Protein AF-A0A2V1HUH9-F1 (afdb_monomer)

Foldseek 3Di:
DDDDDDPDDPPPPPPPDPDDDPDDDDPPPPPPPPCPDDDPPPPDDDDDDDDDDDDDDDDDDDDDDDDDDDDDDDDDDDDDDDDDDDDPDPPDDDDDDDDDDDDDDDDDDDDDDDDDDDPPPPPPDPPFAWKWKQKPVRDIDIDGFKEWEWQADDDDPPDDGPDYHHDPDPVCQTDNTQWMWGDDPNWIKIAGQPTPNFKWKADPVDHIDTHDHPDIDTHDAQIWMDRGPMIIGMD

Radius of gyration: 40.45 Å; Cα contacts (8 Å, |Δi|>4): 277; chains: 1; bounding box: 128×87×71 Å

Solvent-accessible surface area (backbone atoms only — not comparable to full-atom values): 16264 Å² total; per-residue (Å²): 141,85,78,93,87,64,99,68,85,81,73,82,76,74,81,76,71,82,81,76,76,82,81,73,82,77,75,79,81,77,77,78,77,76,81,73,86,73,76,82,81,79,81,73,81,81,83,76,84,87,81,88,83,83,87,82,86,90,85,80,90,82,83,87,87,89,85,80,90,77,90,84,86,88,86,84,81,86,83,90,75,90,87,85,80,90,80,91,76,85,79,78,89,74,83,84,86,76,88,76,89,78,90,77,85,92,78,92,77,80,87,87,78,95,79,88,84,82,77,74,73,72,76,72,71,75,77,80,60,71,36,37,40,40,36,74,86,70,54,70,48,80,49,58,61,32,27,32,35,15,51,53,44,68,76,58,94,93,59,84,64,76,39,71,43,70,45,91,54,92,85,61,44,46,30,46,46,23,28,38,38,33,59,57,98,79,40,41,31,36,24,27,56,67,33,90,63,45,38,36,41,36,40,90,90,47,76,74,39,76,48,54,62,77,38,82,39,80,50,59,74,69,18,37,40,35,41,45,86,46,39,34,36,32,74

Sequence (235 aa):
MFCGECGSAVTTRAAVRPSMPPIAPVPPARHSFASTGVQPVVVTPSTVEEEPSPDPEPAGNGVVPEAGVDETGEDGDQRSTRVVDLLENDEQWQPESLAGAHSFPPAAAAQPDIDEATRMPERARPPAARFGLHFSTGESVTVEGTGLIGRRPMAQPGEYFDHYVTIDDPGRSVSKTHLEFGQEGGAFWISDRYSANGTVVREPDRPPRMCPAGMRSRVTRGARVEIGEQFFLVS

InterPro domains:
  IPR000253 Forkhead-associated (FHA) domain [PF00498] (149-203)
  IPR000253 Forkhead-associated (FHA) domain [PS50006] (147-201)
  IPR008984 SMAD/FHA domain superfamily [SSF49879] (131-233)

Structure (mmCIF, N/CA/C/O backbone):
data_AF-A0A2V1HUH9-F1
#
_entry.id   AF-A0A2V1HUH9-F1
#
loop_
_atom_site.group_PDB
_atom_site.id
_atom_site.type_symbol
_atom_site.label_atom_id
_atom_site.label_alt_id
_atom_site.label_comp_id
_atom_site.label_asym_id
_atom_site.label_entity_id
_atom_site.label_seq_id
_atom_site.pdbx_PDB_ins_code
_atom_site.Cartn_x
_atom_site.Cartn_y
_atom_site.Cartn_z
_atom_site.occupancy
_atom_site.B_iso_or_equiv
_atom_site.auth_seq_id
_atom_site.auth_comp_id
_atom_site.auth_asym_id
_atom_site.auth_atom_id
_atom_site.pdbx_PDB_model_num
ATOM 1 N N . MET A 1 1 ? -44.817 42.335 -17.750 1.00 46.34 1 MET A N 1
ATOM 2 C CA . MET A 1 1 ? -46.216 42.004 -18.092 1.00 46.34 1 MET A CA 1
ATOM 3 C C . MET A 1 1 ? -46.884 41.603 -16.786 1.00 46.34 1 MET A C 1
ATOM 5 O O . MET A 1 1 ? -46.474 40.613 -16.198 1.00 46.34 1 MET A O 1
ATOM 9 N N . PHE A 1 2 ? -47.755 42.468 -16.267 1.00 45.34 2 PHE A N 1
ATOM 10 C CA . PHE A 1 2 ? -48.369 42.391 -14.937 1.00 45.34 2 PHE A CA 1
ATOM 11 C C . PHE A 1 2 ? -49.837 41.972 -15.095 1.00 45.34 2 PHE A C 1
ATOM 13 O O . PHE A 1 2 ? -50.501 42.457 -16.008 1.00 45.34 2 PHE A O 1
ATOM 20 N N . CYS A 1 3 ? -50.320 41.060 -14.249 1.00 46.44 3 CYS A N 1
ATOM 21 C CA . CYS A 1 3 ? -51.694 40.549 -14.270 1.00 46.44 3 CYS A CA 1
ATOM 22 C C . CYS A 1 3 ? -52.528 41.256 -13.186 1.00 46.44 3 CYS A C 1
ATOM 24 O O . CYS A 1 3 ? -52.039 41.471 -12.078 1.00 46.44 3 CYS A O 1
ATOM 26 N N . GLY A 1 4 ? -53.750 41.667 -13.530 1.00 58.00 4 GLY A N 1
ATOM 27 C CA . GLY A 1 4 ? -54.509 42.717 -12.843 1.00 58.00 4 GLY A CA 1
ATOM 28 C C . GLY A 1 4 ? -55.639 42.277 -11.909 1.00 58.00 4 GLY A C 1
ATOM 29 O O . GLY A 1 4 ? -56.589 43.036 -11.786 1.00 58.00 4 GLY A O 1
ATOM 30 N N . GLU A 1 5 ? -55.582 41.114 -11.249 1.00 60.59 5 GLU A N 1
ATOM 31 C CA . GLU A 1 5 ? -56.705 40.696 -10.376 1.00 60.59 5 GLU A CA 1
ATOM 32 C C . GLU A 1 5 ? -56.321 40.022 -9.045 1.00 60.59 5 GLU A C 1
ATOM 34 O O . GLU A 1 5 ? -57.177 39.618 -8.265 1.00 60.59 5 GLU A O 1
ATOM 39 N N . CYS A 1 6 ? -55.039 39.979 -8.688 1.00 58.00 6 CYS A N 1
ATOM 40 C CA . CYS A 1 6 ? -54.619 39.572 -7.348 1.00 58.00 6 CYS A CA 1
ATOM 41 C C . CYS A 1 6 ? -53.338 40.316 -6.956 1.00 58.00 6 CYS A C 1
ATOM 43 O O . CYS A 1 6 ? -52.241 40.000 -7.407 1.00 58.00 6 CYS A O 1
ATOM 45 N N . GLY A 1 7 ? -53.478 41.360 -6.134 1.00 58.25 7 GLY A N 1
ATOM 46 C CA . GLY A 1 7 ? -52.386 42.211 -5.644 1.00 58.25 7 GLY A CA 1
ATOM 47 C C . GLY A 1 7 ? -51.452 41.517 -4.647 1.00 58.25 7 GLY A C 1
ATOM 48 O O . GLY A 1 7 ? -51.210 42.036 -3.561 1.00 58.25 7 GLY A O 1
ATOM 49 N N . SER A 1 8 ? -50.930 40.339 -4.987 1.00 47.41 8 SER A N 1
ATOM 50 C CA . SER A 1 8 ? -49.974 39.592 -4.174 1.00 47.41 8 SER A CA 1
ATOM 51 C C . SER A 1 8 ? -48.600 39.622 -4.834 1.00 47.41 8 SER A C 1
ATOM 53 O O . SER A 1 8 ? -48.333 38.929 -5.813 1.00 47.41 8 SER A O 1
ATOM 55 N N . ALA A 1 9 ? -47.706 40.439 -4.278 1.00 50.06 9 ALA A N 1
ATOM 56 C CA . ALA A 1 9 ? -46.293 40.412 -4.615 1.00 50.06 9 ALA A CA 1
ATOM 57 C C . ALA A 1 9 ? -45.677 39.100 -4.103 1.00 50.06 9 ALA A C 1
ATOM 59 O O . ALA A 1 9 ? -45.441 38.935 -2.906 1.00 50.06 9 ALA A O 1
ATOM 60 N N . VAL A 1 10 ? -45.402 38.157 -5.006 1.00 47.41 10 VAL A N 1
ATOM 61 C CA . VAL A 1 10 ? -44.540 37.011 -4.699 1.00 47.41 10 VAL A CA 1
ATOM 62 C C . VAL A 1 10 ? -43.098 37.510 -4.727 1.00 47.41 10 VAL A C 1
ATOM 64 O O . VAL A 1 10 ? -42.432 37.505 -5.758 1.00 47.41 10 VAL A O 1
ATOM 67 N N . THR A 1 11 ? -42.613 37.979 -3.578 1.00 50.97 11 THR A N 1
ATOM 68 C CA . THR A 1 11 ? -41.175 38.124 -3.341 1.00 50.97 11 THR A CA 1
ATOM 69 C C . THR A 1 11 ? -40.572 36.724 -3.357 1.00 50.97 11 THR A C 1
ATOM 71 O O . THR A 1 11 ? -40.790 35.923 -2.448 1.00 50.97 11 THR A O 1
ATOM 74 N N . THR A 1 12 ? -39.793 36.414 -4.391 1.00 48.75 12 THR A N 1
ATOM 75 C CA . THR A 1 12 ? -38.819 35.325 -4.338 1.00 48.75 12 THR A CA 1
ATOM 76 C C . THR A 1 12 ? -37.821 35.654 -3.237 1.00 48.75 12 THR A C 1
ATOM 78 O O . THR A 1 12 ? -36.909 36.462 -3.411 1.00 48.75 12 THR A O 1
A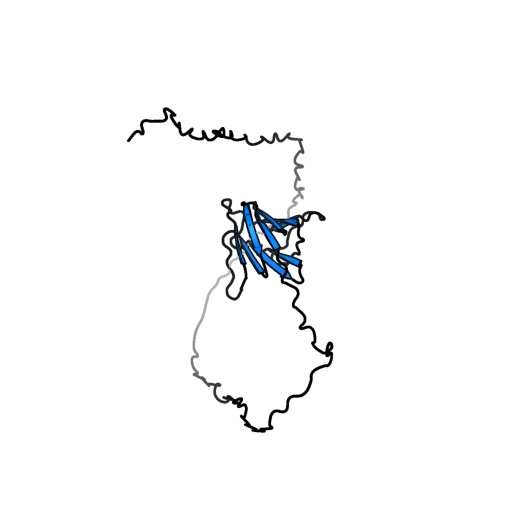TOM 81 N N . ARG A 1 13 ? -38.023 35.054 -2.065 1.00 51.72 13 ARG A N 1
ATOM 82 C CA . ARG A 1 13 ? -37.079 35.099 -0.955 1.00 51.72 13 ARG A CA 1
ATOM 83 C C . ARG A 1 13 ? -35.849 34.300 -1.383 1.00 51.72 13 ARG A C 1
ATOM 85 O O . ARG A 1 13 ? -35.867 33.074 -1.357 1.00 51.72 13 ARG A O 1
ATOM 92 N N . ALA A 1 14 ? -34.800 34.995 -1.820 1.00 55.97 14 ALA A N 1
ATOM 93 C CA . ALA A 1 14 ? -33.492 34.387 -2.009 1.00 55.97 14 ALA A CA 1
ATOM 94 C C . ALA A 1 14 ? -33.085 33.723 -0.686 1.00 55.97 14 ALA A C 1
ATOM 96 O O . ALA A 1 14 ? -33.051 34.372 0.363 1.00 55.97 14 ALA A O 1
ATOM 97 N N . ALA A 1 15 ? -32.831 32.417 -0.726 1.00 56.03 15 ALA A N 1
ATOM 98 C CA . ALA A 1 15 ? -32.259 31.701 0.397 1.00 56.03 15 ALA A CA 1
ATOM 99 C C . ALA A 1 15 ? -30.858 32.271 0.648 1.00 56.03 15 ALA A C 1
ATOM 101 O O . ALA A 1 15 ? -29.913 31.990 -0.089 1.00 56.03 15 ALA A O 1
ATOM 102 N N . VAL A 1 16 ? -30.740 33.114 1.674 1.00 55.50 16 VAL A N 1
ATOM 103 C CA . VAL A 1 16 ? -29.453 33.524 2.229 1.00 55.50 16 VAL A CA 1
ATOM 104 C C . VAL A 1 16 ? -28.787 32.248 2.728 1.00 55.50 16 VAL A C 1
ATOM 106 O O . VAL A 1 16 ? -29.214 31.658 3.719 1.00 55.50 16 VAL A O 1
ATOM 109 N N . ARG A 1 17 ? -27.777 31.775 1.993 1.00 59.31 17 ARG A N 1
ATOM 110 C CA . ARG A 1 17 ? -26.906 30.695 2.460 1.00 59.31 17 ARG A CA 1
ATOM 111 C C . ARG A 1 17 ? -26.270 31.188 3.764 1.00 59.31 17 ARG A C 1
ATOM 113 O O . ARG A 1 17 ? -25.780 32.320 3.769 1.00 59.31 17 ARG A O 1
ATOM 120 N N . PRO A 1 18 ? -26.267 30.412 4.860 1.00 59.38 18 PRO A N 1
ATOM 121 C CA . PRO A 1 18 ? -25.498 30.802 6.029 1.00 59.38 18 PRO A CA 1
ATOM 122 C C . PRO A 1 18 ? -24.032 30.940 5.603 1.00 59.38 18 PRO A C 1
ATOM 124 O O . PRO A 1 18 ? -23.422 29.988 5.116 1.00 59.38 18 PRO A O 1
ATOM 127 N N . SER A 1 19 ? -23.502 32.159 5.717 1.00 66.12 19 SER A N 1
ATOM 128 C CA . SER A 1 19 ? -22.082 32.445 5.542 1.00 66.12 19 SER A CA 1
ATOM 129 C C . SER A 1 19 ? -21.334 31.713 6.650 1.00 66.12 19 SER A C 1
ATOM 131 O O . SER A 1 19 ? -21.449 32.064 7.824 1.00 66.12 19 SER A O 1
ATOM 133 N N . MET A 1 20 ? -20.645 30.638 6.284 1.00 67.06 20 MET A N 1
ATOM 134 C CA . MET A 1 20 ? -19.795 29.885 7.193 1.00 67.06 20 MET A CA 1
ATOM 135 C C . MET A 1 20 ? -18.597 30.780 7.550 1.00 67.06 20 MET A C 1
ATOM 137 O O . MET A 1 20 ? -17.936 31.278 6.634 1.00 67.06 20 MET A O 1
ATOM 141 N N . PRO A 1 21 ? -18.330 31.057 8.840 1.00 73.81 21 PRO A N 1
ATOM 142 C CA . PRO A 1 21 ? -17.198 31.894 9.216 1.00 73.81 21 PRO A CA 1
ATOM 143 C C . PRO A 1 21 ? -15.888 31.220 8.778 1.00 73.81 21 PRO A C 1
ATOM 145 O O . PRO A 1 21 ? -15.801 29.988 8.816 1.00 73.81 21 PRO A O 1
ATOM 148 N N . PRO A 1 22 ? -14.860 31.987 8.370 1.00 69.50 22 PRO A N 1
ATOM 149 C CA . PRO A 1 22 ? -13.559 31.410 8.072 1.00 69.50 22 PRO A CA 1
ATOM 150 C C . PRO A 1 22 ? -13.019 30.722 9.330 1.00 69.50 22 PRO A C 1
ATOM 152 O O . PRO A 1 22 ? -12.927 31.333 10.396 1.00 69.50 22 PRO A O 1
ATOM 155 N N . ILE A 1 23 ? -12.676 29.440 9.203 1.00 66.75 23 ILE A N 1
ATOM 156 C CA . ILE A 1 23 ? -11.960 28.697 10.239 1.00 66.75 23 ILE A CA 1
ATOM 157 C C . ILE A 1 23 ? -10.587 29.359 10.367 1.00 66.75 23 ILE A C 1
ATOM 159 O O . ILE A 1 23 ? -9.770 29.290 9.448 1.00 66.75 23 ILE A O 1
ATOM 163 N N . ALA A 1 24 ? -10.355 30.054 11.480 1.00 71.31 24 ALA A N 1
ATOM 164 C CA . ALA A 1 24 ? -9.042 30.596 11.796 1.00 71.31 24 ALA A CA 1
ATOM 165 C C . ALA A 1 24 ? -8.024 29.441 11.861 1.00 71.31 24 ALA A C 1
ATOM 167 O O . ALA A 1 24 ? -8.347 28.385 12.416 1.00 71.31 24 ALA A O 1
ATOM 168 N N . PRO A 1 25 ? -6.807 29.604 11.311 1.00 67.94 25 PRO A N 1
ATOM 169 C CA . PRO A 1 25 ? -5.784 28.576 11.410 1.00 67.94 25 PRO A CA 1
ATOM 170 C C . PRO A 1 25 ? -5.457 28.327 12.885 1.00 67.94 25 PRO A C 1
ATOM 172 O O . PRO A 1 25 ? -5.108 29.249 13.625 1.00 67.94 25 PRO A O 1
ATOM 175 N N . VAL A 1 26 ? -5.584 27.070 13.310 1.00 72.38 26 VAL A N 1
ATOM 176 C CA . VAL A 1 26 ? -5.135 26.620 14.628 1.00 72.38 26 VAL A CA 1
ATOM 177 C C . VAL A 1 26 ? -3.610 26.780 14.661 1.00 72.38 26 VAL A C 1
ATOM 179 O O . VAL A 1 26 ? -2.936 26.217 13.795 1.00 72.38 26 VAL A O 1
ATOM 182 N N . PRO 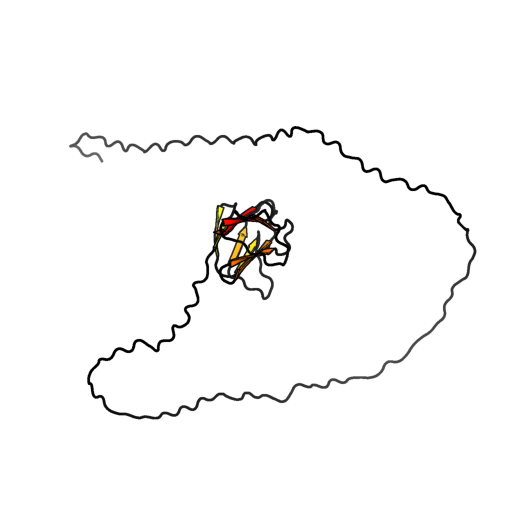A 1 27 ? -3.032 27.560 15.595 1.00 72.62 27 PRO A N 1
ATOM 183 C CA . PRO A 1 27 ? -1.583 27.667 15.699 1.00 72.62 27 PRO A CA 1
ATOM 184 C C . PRO A 1 27 ? -0.997 26.286 16.030 1.00 72.62 27 PRO A C 1
ATOM 186 O O . PRO A 1 27 ? -1.592 25.557 16.828 1.00 72.62 27 PRO A O 1
ATOM 189 N N . PRO A 1 28 ? 0.161 25.905 15.458 1.00 66.50 28 PRO A N 1
ATOM 190 C CA . PRO A 1 28 ? 0.798 24.650 15.821 1.00 66.50 28 PRO A CA 1
ATOM 191 C C . PRO A 1 28 ? 1.081 24.655 17.323 1.00 66.50 28 PRO A C 1
ATOM 193 O O . PRO A 1 28 ? 1.630 25.624 17.862 1.00 66.50 28 PRO A O 1
ATOM 196 N N . ALA A 1 29 ? 0.690 23.571 17.995 1.00 57.69 29 ALA A N 1
ATOM 197 C CA . ALA A 1 29 ? 1.035 23.331 19.382 1.00 57.69 29 ALA A CA 1
ATOM 198 C C . ALA A 1 29 ? 2.559 23.425 19.514 1.00 57.69 29 ALA A C 1
ATOM 200 O O . ALA A 1 29 ? 3.307 22.601 18.987 1.00 57.69 29 ALA A O 1
ATOM 201 N N . ARG A 1 30 ? 3.029 24.477 20.188 1.00 55.06 30 ARG A N 1
ATOM 202 C CA . ARG A 1 30 ? 4.419 24.576 20.615 1.00 55.06 30 ARG A CA 1
ATOM 203 C C . ARG A 1 30 ? 4.613 23.474 21.645 1.00 55.06 30 ARG A C 1
ATOM 205 O O . ARG A 1 30 ? 4.172 23.611 22.783 1.00 55.06 30 ARG A O 1
ATOM 212 N N . HIS A 1 31 ? 5.234 22.373 21.240 1.00 54.91 31 HIS A N 1
ATOM 213 C CA . HIS A 1 31 ? 5.790 21.425 22.188 1.00 54.91 31 HIS A CA 1
ATOM 214 C C . HIS A 1 31 ? 6.891 22.163 22.953 1.00 54.91 31 HIS A C 1
ATOM 216 O O . HIS A 1 31 ? 8.008 22.330 22.468 1.00 54.91 31 HIS A O 1
ATOM 222 N N . SER A 1 32 ? 6.546 22.677 24.133 1.00 54.28 32 SER A N 1
ATOM 223 C CA . SER A 1 32 ? 7.529 23.040 25.144 1.00 54.28 32 SER A CA 1
ATOM 224 C C . SER A 1 32 ? 8.195 21.745 25.580 1.00 54.28 32 SER A C 1
ATOM 226 O O . SER A 1 32 ? 7.684 21.027 26.437 1.00 54.28 32 SER A O 1
ATOM 228 N N . PHE A 1 33 ? 9.316 21.419 24.945 1.00 51.31 33 PHE A N 1
ATOM 229 C CA . PHE A 1 33 ? 10.229 20.407 25.444 1.00 51.31 33 PHE A CA 1
ATOM 230 C C . PHE A 1 33 ? 10.779 20.934 26.769 1.00 51.31 33 PHE A C 1
ATOM 232 O O . PHE A 1 33 ? 11.673 21.777 26.804 1.00 51.31 33 PHE A O 1
ATOM 239 N N . ALA A 1 34 ? 10.186 20.489 27.874 1.00 50.81 34 ALA A N 1
ATOM 240 C CA . ALA A 1 34 ? 10.819 20.586 29.172 1.00 50.81 34 ALA A CA 1
ATOM 241 C C . ALA A 1 34 ? 12.095 19.739 29.094 1.00 50.81 34 ALA A C 1
ATOM 243 O O . ALA A 1 34 ? 12.032 18.508 29.116 1.00 50.81 34 ALA A O 1
ATOM 244 N N . SER A 1 35 ? 13.240 20.408 28.931 1.00 55.59 35 SER A N 1
ATOM 245 C CA . SER A 1 35 ? 14.566 19.813 29.068 1.00 55.59 35 SER A CA 1
ATOM 246 C C . SER A 1 35 ? 14.682 19.214 30.462 1.00 55.59 35 SER A C 1
ATOM 248 O O . SER A 1 35 ? 15.060 19.881 31.422 1.00 55.59 35 SER A O 1
ATOM 250 N N . THR A 1 36 ? 14.333 17.939 30.573 1.00 51.03 36 THR A N 1
ATOM 251 C CA . THR A 1 36 ? 14.741 17.121 31.703 1.00 51.03 36 THR A CA 1
ATOM 252 C C . THR A 1 36 ? 16.177 16.737 31.392 1.00 51.03 36 THR A C 1
ATOM 254 O O . THR A 1 36 ? 16.433 15.987 30.452 1.00 51.03 36 THR A O 1
ATOM 257 N N . GLY A 1 37 ? 17.113 17.367 32.100 1.00 56.41 37 GLY A N 1
ATOM 258 C CA . GLY A 1 37 ? 18.540 17.162 31.919 1.00 56.41 37 GLY A CA 1
ATOM 259 C C . GLY A 1 37 ? 18.905 15.694 32.097 1.00 56.41 37 GLY A C 1
ATOM 260 O O . GLY A 1 37 ? 18.963 15.191 33.214 1.00 56.41 37 GLY A O 1
ATOM 261 N N . VAL A 1 38 ? 19.185 15.028 30.983 1.00 53.25 38 VAL A N 1
ATOM 262 C CA . VAL A 1 38 ? 20.005 13.823 30.952 1.00 53.25 38 VAL A CA 1
ATOM 263 C C . VAL A 1 38 ? 21.333 14.284 30.378 1.00 53.25 38 VAL A C 1
ATOM 265 O O . VAL A 1 38 ? 21.427 14.633 29.203 1.00 53.25 38 VAL A O 1
ATOM 268 N N . GLN A 1 39 ? 22.335 14.402 31.245 1.00 58.41 39 GLN A N 1
ATOM 269 C CA . GLN A 1 39 ? 23.682 14.759 30.818 1.00 58.41 39 GLN A CA 1
ATOM 270 C C . GLN A 1 39 ? 24.191 13.701 29.827 1.00 58.41 39 GLN A C 1
ATOM 272 O O . GLN A 1 39 ? 23.991 12.509 30.080 1.00 58.41 39 GLN A O 1
ATOM 277 N N . PRO A 1 40 ? 24.852 14.082 28.722 1.00 52.50 40 PRO A N 1
ATOM 278 C CA . PRO A 1 40 ? 25.553 13.108 27.905 1.00 52.50 40 PRO A CA 1
ATOM 279 C C . PRO A 1 40 ? 26.679 12.503 28.749 1.00 52.50 40 PRO A C 1
ATOM 281 O O . PRO A 1 40 ? 27.572 13.212 29.214 1.00 52.50 40 PRO A O 1
ATOM 284 N N . VAL A 1 41 ? 26.639 11.188 28.960 1.00 55.72 41 VAL A N 1
ATOM 285 C CA . VAL A 1 41 ? 27.816 10.447 29.415 1.00 55.72 41 VAL A CA 1
ATOM 286 C C . VAL A 1 41 ? 28.822 10.512 28.273 1.00 55.72 41 VAL A C 1
ATOM 288 O O . VAL A 1 41 ? 28.661 9.868 27.238 1.00 55.72 41 VAL A O 1
ATOM 291 N N . VAL A 1 42 ? 29.835 11.355 28.452 1.00 50.75 42 VAL A N 1
ATOM 292 C CA . VAL A 1 42 ? 31.041 11.374 27.632 1.00 50.75 42 VAL A CA 1
ATOM 293 C C . VAL A 1 42 ? 31.716 10.022 27.830 1.00 50.75 42 VAL A C 1
ATOM 295 O O . VAL A 1 42 ? 32.279 9.752 28.888 1.00 50.75 42 VAL A O 1
ATOM 298 N N . VAL A 1 43 ? 31.630 9.148 26.829 1.00 51.88 43 VAL A N 1
ATOM 299 C CA . VAL A 1 43 ? 32.476 7.957 26.774 1.00 51.88 43 VAL A CA 1
ATOM 300 C C . VAL A 1 43 ? 33.856 8.442 26.353 1.00 51.88 43 VAL A C 1
ATOM 302 O O . VAL A 1 43 ? 34.119 8.693 25.180 1.00 51.88 43 VAL A O 1
ATOM 305 N N . THR A 1 44 ? 34.718 8.652 27.339 1.00 51.25 44 THR A N 1
ATOM 306 C CA . THR A 1 44 ? 36.154 8.819 27.132 1.00 51.25 44 THR A CA 1
ATOM 307 C C . THR A 1 44 ? 36.705 7.538 26.497 1.00 51.25 44 THR A C 1
ATOM 309 O O . THR A 1 44 ? 36.522 6.473 27.094 1.00 51.25 44 THR A O 1
ATOM 312 N N . PRO A 1 45 ? 37.380 7.577 25.334 1.00 51.56 45 PRO A N 1
ATOM 313 C CA . PRO A 1 45 ? 38.209 6.453 24.929 1.00 51.56 45 PRO A CA 1
ATOM 314 C C . PRO A 1 45 ? 39.359 6.344 25.935 1.00 51.56 45 PRO A C 1
ATOM 316 O O . PRO A 1 45 ? 40.101 7.302 26.149 1.00 51.56 45 PRO A O 1
ATOM 319 N N . SER A 1 46 ? 39.467 5.195 26.598 1.00 50.81 46 SER A N 1
ATOM 320 C CA . SER A 1 46 ? 40.620 4.878 27.430 1.00 50.81 46 SER A CA 1
ATOM 321 C C . SER A 1 46 ? 41.873 4.862 26.562 1.00 50.81 46 SER A C 1
ATOM 323 O O . SER A 1 46 ? 42.036 4.007 25.695 1.00 50.81 46 SER A O 1
ATOM 325 N N . THR A 1 47 ? 42.737 5.834 26.830 1.00 42.78 47 THR A N 1
ATOM 326 C CA . THR A 1 47 ? 44.172 5.830 26.571 1.00 42.78 47 THR A CA 1
ATOM 327 C C . THR A 1 47 ? 44.768 4.476 26.952 1.00 42.78 47 THR A C 1
ATOM 329 O O . THR A 1 47 ? 44.766 4.105 28.125 1.00 42.78 47 THR A O 1
ATOM 332 N N . VAL A 1 48 ? 45.281 3.748 25.965 1.00 52.59 48 VAL A N 1
ATOM 333 C CA . VAL A 1 48 ? 46.369 2.792 26.174 1.00 52.59 48 VAL A CA 1
ATOM 334 C C . VAL A 1 48 ? 47.654 3.535 25.844 1.00 52.59 48 VAL A C 1
ATOM 336 O O . VAL A 1 48 ? 47.804 4.066 24.745 1.00 52.59 48 VAL A O 1
ATOM 339 N N . GLU A 1 49 ? 48.504 3.659 26.857 1.00 52.72 49 GLU A N 1
ATOM 340 C CA . GLU A 1 49 ? 49.824 4.267 26.776 1.00 52.72 49 GLU A CA 1
ATOM 341 C C . GLU A 1 49 ? 50.705 3.544 25.752 1.00 52.72 49 GLU A C 1
ATOM 343 O O . GLU A 1 49 ? 50.743 2.316 25.663 1.00 52.72 49 GLU A O 1
ATOM 348 N N . GLU A 1 50 ? 51.394 4.371 24.979 1.00 52.88 50 GLU A N 1
ATOM 349 C CA . GLU A 1 50 ? 52.511 4.066 24.103 1.00 52.88 50 GLU A CA 1
ATOM 350 C C . GLU A 1 50 ? 53.765 3.822 24.962 1.00 52.88 50 GLU A C 1
ATOM 352 O O . GLU A 1 50 ? 54.103 4.657 25.799 1.00 52.88 50 GLU A O 1
ATOM 357 N N . GLU A 1 51 ? 54.483 2.717 24.734 1.00 56.38 51 GLU A N 1
ATOM 358 C CA . GLU A 1 51 ? 55.933 2.683 24.964 1.00 56.38 51 GLU A CA 1
ATOM 359 C C . GLU A 1 51 ? 56.651 2.195 23.691 1.00 56.38 51 GLU A C 1
ATOM 361 O O . GLU A 1 51 ? 56.141 1.303 23.002 1.00 56.38 51 GLU A O 1
ATOM 366 N N . PRO A 1 52 ? 57.802 2.802 23.341 1.00 55.59 52 PRO A N 1
ATOM 367 C CA . PRO A 1 52 ? 58.371 2.763 22.001 1.00 55.59 52 PRO A CA 1
ATOM 368 C C . PRO A 1 52 ? 59.359 1.607 21.815 1.00 55.59 52 PRO A C 1
ATOM 370 O O . PRO A 1 52 ? 60.022 1.153 22.748 1.00 55.59 52 PRO A O 1
ATOM 373 N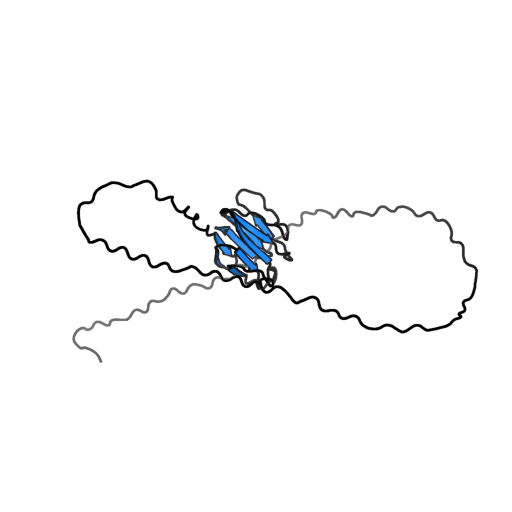 N . SER A 1 53 ? 59.547 1.168 20.573 1.00 52.88 53 SER A N 1
ATOM 374 C CA . SER A 1 53 ? 60.750 0.429 20.178 1.00 52.88 53 SER A CA 1
ATOM 375 C C . SER A 1 53 ? 61.157 0.789 18.741 1.00 52.88 53 SER A C 1
ATOM 377 O O . SER A 1 53 ? 60.281 1.033 17.915 1.00 52.88 53 SER A O 1
ATOM 379 N N . PRO A 1 54 ? 62.471 0.900 18.470 1.00 55.47 54 PRO A N 1
ATOM 380 C CA . PRO A 1 54 ? 63.034 1.838 17.496 1.00 55.47 54 PRO A CA 1
ATOM 381 C C . PRO A 1 54 ? 63.097 1.330 16.047 1.00 55.47 54 PRO A C 1
ATOM 383 O O . PRO A 1 54 ? 63.312 0.144 15.797 1.00 55.47 54 PRO A O 1
ATOM 386 N N . ASP A 1 55 ? 63.010 2.279 15.110 1.00 58.69 55 ASP A N 1
ATOM 387 C CA . ASP A 1 55 ? 63.391 2.148 13.699 1.00 58.69 55 ASP A CA 1
ATOM 388 C C . ASP A 1 55 ? 64.858 1.715 13.514 1.00 58.69 55 ASP A C 1
ATOM 390 O O . ASP A 1 55 ? 65.754 2.232 14.190 1.00 58.69 55 ASP A O 1
ATOM 394 N N . PRO A 1 56 ? 65.144 0.880 12.502 1.00 57.41 56 PRO A N 1
ATOM 395 C CA . PRO A 1 56 ? 66.411 0.934 11.786 1.00 57.41 56 PRO A CA 1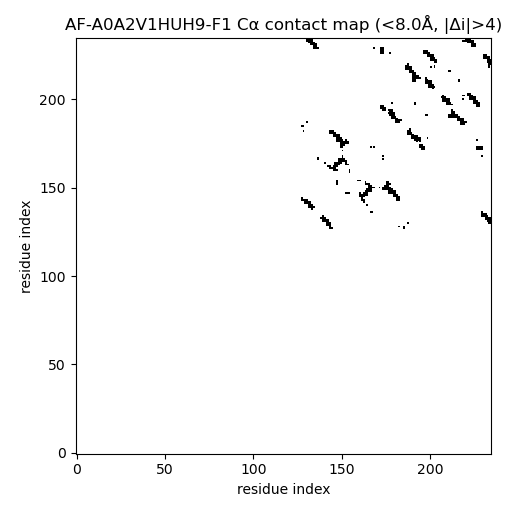
ATOM 396 C C . PRO A 1 56 ? 66.265 1.619 10.411 1.00 57.41 56 PRO A C 1
ATOM 398 O O . PRO A 1 56 ? 65.532 1.168 9.533 1.00 57.41 56 PRO A O 1
ATOM 401 N N . GLU A 1 57 ? 67.028 2.701 10.240 1.00 53.09 57 GLU A N 1
ATOM 402 C CA . GLU A 1 57 ? 67.282 3.446 8.996 1.00 53.09 57 GLU A CA 1
ATOM 403 C C . GLU A 1 57 ? 68.116 2.659 7.937 1.00 53.09 57 GLU A C 1
ATOM 405 O O . GLU A 1 57 ? 68.631 1.576 8.232 1.00 53.09 57 GLU A O 1
ATOM 410 N N . PRO A 1 58 ? 68.249 3.168 6.685 1.00 60.94 58 PRO A N 1
ATOM 411 C CA . PRO A 1 58 ? 68.346 2.350 5.469 1.00 60.94 58 PRO A CA 1
ATOM 412 C C . PRO A 1 58 ? 69.745 2.244 4.819 1.00 60.94 58 PRO A C 1
ATOM 414 O O . PRO A 1 58 ? 70.574 3.145 4.907 1.00 60.94 58 PRO A O 1
ATOM 417 N N . ALA A 1 59 ? 69.953 1.171 4.045 1.00 42.47 59 ALA A N 1
ATOM 418 C CA . ALA A 1 59 ? 70.904 1.031 2.926 1.00 42.47 59 ALA A CA 1
ATOM 419 C C . ALA A 1 59 ? 70.488 -0.238 2.140 1.00 42.47 59 ALA A C 1
ATOM 421 O O . ALA A 1 59 ? 70.132 -1.232 2.756 1.00 42.47 59 ALA A O 1
ATOM 422 N N . GLY A 1 60 ? 70.451 -0.331 0.812 1.00 36.03 60 GLY A N 1
ATOM 423 C CA . GLY A 1 60 ? 71.168 0.383 -0.229 1.00 36.03 60 GLY A CA 1
ATOM 424 C C . GLY A 1 60 ? 70.723 -0.103 -1.622 1.00 36.03 60 GLY A C 1
ATOM 425 O O . GLY A 1 60 ? 69.992 -1.081 -1.765 1.00 36.03 60 GLY A O 1
ATOM 426 N N . ASN A 1 61 ? 71.172 0.641 -2.628 1.00 43.72 61 ASN A N 1
ATOM 427 C CA . ASN A 1 61 ? 70.885 0.550 -4.061 1.00 43.72 61 ASN A CA 1
ATOM 428 C C . ASN A 1 61 ? 71.064 -0.827 -4.731 1.00 43.72 61 ASN A C 1
ATOM 430 O O . ASN A 1 61 ? 71.981 -1.575 -4.403 1.00 43.72 61 ASN A O 1
ATOM 434 N N . GLY A 1 62 ? 70.320 -1.033 -5.826 1.00 35.03 62 GLY A N 1
ATOM 435 C CA . GLY A 1 62 ? 70.638 -2.003 -6.886 1.00 35.03 62 GLY A CA 1
ATOM 436 C C . GLY A 1 62 ? 69.496 -2.143 -7.903 1.00 35.03 62 GLY A C 1
ATOM 437 O O . GLY A 1 62 ? 68.619 -2.967 -7.710 1.00 35.03 62 GLY A O 1
ATOM 438 N N . VAL A 1 63 ? 69.337 -1.203 -8.843 1.00 41.25 63 VAL A N 1
ATOM 439 C CA . VAL A 1 63 ? 69.683 -1.374 -10.277 1.00 41.25 63 VAL A CA 1
ATOM 440 C C . VAL A 1 63 ? 68.788 -2.387 -11.023 1.00 41.25 63 VAL A C 1
ATOM 442 O O . VAL A 1 63 ? 68.961 -3.594 -10.911 1.00 41.25 63 VAL A O 1
ATOM 445 N N . VAL A 1 64 ? 67.883 -1.856 -11.858 1.00 43.56 64 VAL A N 1
ATOM 446 C CA . VAL A 1 64 ? 67.387 -2.495 -13.099 1.00 43.56 64 VAL A CA 1
ATOM 447 C C . VAL A 1 64 ? 68.503 -2.449 -14.163 1.00 43.56 64 VAL A C 1
ATOM 449 O O . VAL A 1 64 ? 69.298 -1.504 -14.122 1.00 43.56 64 VAL A O 1
ATOM 452 N N . PRO A 1 65 ? 68.596 -3.402 -15.116 1.00 47.66 65 PRO A N 1
ATOM 453 C CA . PRO A 1 65 ? 67.883 -3.203 -16.384 1.00 47.66 65 PRO A CA 1
ATOM 454 C C . PRO A 1 65 ? 67.426 -4.476 -17.135 1.00 47.66 65 PRO A C 1
ATOM 456 O O . PRO A 1 65 ? 67.670 -5.615 -16.746 1.00 47.66 65 PRO A O 1
ATOM 459 N N . GLU A 1 66 ? 66.729 -4.169 -18.227 1.00 41.38 66 GLU A N 1
ATOM 460 C CA . GLU A 1 66 ? 66.065 -4.958 -19.263 1.00 41.38 66 GLU A CA 1
ATOM 461 C C . GLU A 1 66 ? 66.942 -5.893 -20.112 1.00 41.38 66 GLU A C 1
ATOM 463 O O . GLU A 1 66 ? 68.143 -5.667 -20.253 1.00 41.38 66 GLU A O 1
ATOM 468 N N . ALA A 1 67 ? 66.272 -6.860 -20.758 1.00 36.81 67 ALA A N 1
ATOM 469 C CA . ALA A 1 67 ? 66.416 -7.325 -22.155 1.00 36.81 67 ALA A CA 1
ATOM 470 C C . ALA A 1 67 ? 65.998 -8.810 -22.218 1.00 36.81 67 ALA A C 1
ATOM 472 O O . ALA A 1 67 ? 66.453 -9.605 -21.406 1.00 36.81 67 ALA A O 1
ATOM 473 N N . GLY A 1 68 ? 65.164 -9.301 -23.127 1.00 34.25 68 GLY A N 1
ATOM 474 C CA . GLY A 1 68 ? 64.521 -8.731 -24.299 1.00 34.25 68 GLY A CA 1
ATOM 475 C C . GLY A 1 68 ? 63.936 -9.873 -25.146 1.00 34.25 68 GLY A C 1
ATOM 476 O O . GLY A 1 68 ? 64.320 -11.024 -24.951 1.00 34.25 68 GLY A O 1
ATOM 477 N N . VAL A 1 69 ? 63.076 -9.471 -26.089 1.00 44.78 69 VAL A N 1
ATOM 478 C CA . VAL A 1 69 ? 62.717 -10.085 -27.388 1.00 44.78 69 VAL A CA 1
ATOM 479 C C . VAL A 1 69 ? 62.032 -11.463 -27.415 1.00 44.78 69 VAL A C 1
ATOM 481 O O . VAL A 1 69 ? 62.344 -12.335 -26.619 1.00 44.78 69 VAL A O 1
ATOM 484 N N . ASP A 1 70 ? 61.183 -11.827 -28.375 1.00 33.56 70 ASP A N 1
ATOM 485 C CA . ASP A 1 70 ? 60.299 -11.186 -29.369 1.00 33.56 70 ASP A CA 1
ATOM 486 C C . ASP A 1 70 ? 59.787 -12.360 -30.241 1.00 33.56 70 ASP A C 1
ATOM 488 O O . ASP A 1 70 ? 60.616 -13.182 -30.621 1.00 33.56 70 ASP A O 1
ATOM 492 N N . GLU A 1 71 ? 58.474 -12.414 -30.516 1.00 37.06 71 GLU A N 1
ATOM 493 C CA . GLU A 1 71 ? 57.789 -13.082 -31.656 1.00 37.06 71 GLU A CA 1
ATOM 494 C C . GLU A 1 71 ? 58.049 -14.604 -31.896 1.00 37.06 71 GLU A C 1
ATOM 496 O O . GLU A 1 71 ? 59.045 -15.181 -31.496 1.00 37.06 71 GLU A O 1
ATOM 501 N N . THR A 1 72 ? 57.187 -15.443 -32.476 1.00 34.53 72 THR A N 1
ATOM 502 C CA . THR A 1 72 ? 56.129 -15.326 -33.489 1.00 34.53 72 THR A CA 1
ATOM 503 C C . THR A 1 72 ? 55.317 -16.642 -33.446 1.00 34.53 72 THR A C 1
ATOM 505 O O . THR A 1 72 ? 55.863 -17.684 -33.073 1.00 34.53 72 THR A O 1
ATOM 508 N N . GLY A 1 73 ? 54.047 -16.648 -33.870 1.00 34.88 73 GLY A N 1
ATOM 509 C CA . GLY A 1 73 ? 53.294 -17.901 -34.037 1.00 34.88 73 GLY A CA 1
ATOM 510 C C . GLY A 1 73 ? 51.797 -17.740 -34.299 1.00 34.88 73 GLY A C 1
ATOM 511 O O . GLY A 1 73 ? 50.984 -18.219 -33.514 1.00 34.88 73 GLY A O 1
ATOM 512 N N . GLU A 1 74 ? 51.442 -17.056 -35.385 1.00 40.53 74 GLU A N 1
ATOM 513 C CA . GLU A 1 74 ? 50.139 -17.175 -36.052 1.00 40.53 74 GLU A CA 1
ATOM 514 C C . GLU A 1 74 ? 50.072 -18.516 -36.808 1.00 40.53 74 GLU A C 1
ATOM 516 O O . GLU A 1 74 ? 51.059 -18.867 -37.446 1.00 40.53 74 GLU A O 1
ATOM 521 N N . ASP A 1 75 ? 48.960 -19.264 -36.706 1.00 36.22 75 ASP A N 1
ATOM 522 C CA . ASP A 1 75 ? 48.258 -19.966 -37.811 1.00 36.22 75 ASP A CA 1
ATOM 523 C C . ASP A 1 75 ? 47.207 -20.984 -37.302 1.00 36.22 75 ASP A C 1
ATOM 525 O O . ASP A 1 75 ? 47.438 -21.714 -36.337 1.00 36.22 75 ASP A O 1
ATOM 529 N N . GLY A 1 76 ? 46.069 -21.078 -38.007 1.00 36.03 76 GLY A N 1
ATOM 530 C CA . GLY A 1 76 ? 45.070 -22.159 -37.887 1.00 36.03 76 GLY A CA 1
ATOM 531 C C . GLY A 1 76 ? 43.702 -21.702 -37.361 1.00 36.03 76 GLY A C 1
ATOM 532 O O . GLY A 1 76 ? 43.416 -21.791 -36.173 1.00 36.03 76 GLY A O 1
ATOM 533 N N . ASP A 1 77 ? 42.866 -21.041 -38.158 1.00 40.22 77 ASP A N 1
ATOM 534 C CA . ASP A 1 77 ? 41.992 -21.611 -39.201 1.00 40.22 77 ASP A CA 1
ATOM 535 C C . ASP A 1 77 ? 40.841 -22.506 -38.678 1.00 40.22 77 ASP A C 1
ATOM 537 O O . ASP A 1 77 ? 40.998 -23.667 -38.317 1.00 40.22 77 ASP A O 1
ATOM 541 N N . GLN A 1 78 ? 39.658 -21.883 -38.650 1.00 43.16 78 GLN A N 1
ATOM 542 C CA . GLN A 1 78 ? 38.342 -22.404 -39.037 1.00 43.16 78 GLN A CA 1
ATOM 543 C C . GLN A 1 78 ? 37.938 -23.836 -38.622 1.00 43.16 78 GLN A C 1
ATOM 545 O O . GLN A 1 78 ? 38.272 -24.824 -39.271 1.00 43.16 78 GLN A O 1
ATOM 550 N N . ARG A 1 79 ? 36.952 -23.936 -37.712 1.00 39.84 79 ARG A N 1
ATOM 551 C CA . ARG A 1 79 ? 35.901 -24.959 -37.864 1.00 39.84 79 ARG A CA 1
ATOM 552 C C . ARG A 1 79 ? 34.538 -24.514 -37.343 1.00 39.84 79 ARG A C 1
ATOM 554 O O . ARG A 1 79 ? 34.116 -24.809 -36.230 1.00 39.84 79 ARG A O 1
ATOM 561 N N . SER A 1 80 ? 33.833 -23.832 -38.237 1.00 44.50 80 SER A N 1
ATOM 562 C CA . SER A 1 80 ? 32.378 -23.858 -38.313 1.00 44.50 80 SER A CA 1
ATOM 563 C C . SER A 1 80 ? 31.928 -25.289 -38.615 1.00 44.50 80 SER A C 1
ATOM 565 O O . SER A 1 80 ? 32.279 -25.836 -39.658 1.00 44.50 80 SER A O 1
ATOM 567 N N . THR A 1 81 ? 31.132 -25.888 -37.733 1.00 43.72 81 THR A N 1
ATOM 568 C CA . THR A 1 81 ? 30.248 -26.997 -38.107 1.00 43.72 81 THR A CA 1
ATOM 569 C C . THR A 1 81 ? 28.919 -26.831 -37.394 1.00 43.72 81 THR A C 1
ATOM 571 O O . THR A 1 81 ? 28.808 -26.969 -36.180 1.00 43.72 81 THR A O 1
ATOM 574 N N . ARG A 1 82 ? 27.931 -26.488 -38.218 1.00 44.41 82 ARG A N 1
ATOM 575 C CA . ARG A 1 82 ? 26.497 -26.482 -37.959 1.00 44.41 82 ARG A CA 1
ATOM 576 C C . ARG A 1 82 ? 26.055 -27.828 -37.381 1.00 44.41 82 ARG A C 1
ATOM 578 O O . ARG A 1 82 ? 26.305 -28.860 -37.994 1.00 44.41 82 ARG A O 1
ATOM 585 N N . VAL A 1 83 ? 25.342 -27.787 -36.263 1.00 45.81 83 VAL A N 1
ATOM 586 C CA . VAL A 1 83 ? 24.502 -28.887 -35.771 1.00 45.81 83 VAL A CA 1
ATOM 587 C C . VAL A 1 83 ? 23.121 -28.330 -35.447 1.00 45.81 83 VAL A C 1
ATOM 589 O O . VAL A 1 83 ? 22.776 -28.130 -34.293 1.00 45.81 83 VAL A O 1
ATOM 592 N N . VAL A 1 84 ? 22.357 -28.021 -36.491 1.00 46.31 84 VAL A N 1
ATOM 593 C CA . VAL A 1 84 ? 20.893 -27.939 -36.436 1.00 46.31 84 VAL A CA 1
ATOM 594 C C . VAL A 1 84 ? 20.376 -28.360 -37.801 1.00 46.31 84 VAL A C 1
ATOM 596 O O . VAL A 1 84 ? 20.328 -27.560 -38.722 1.00 46.31 84 VAL A O 1
ATOM 599 N N . ASP A 1 85 ? 20.095 -29.644 -37.956 1.00 44.38 85 ASP A N 1
ATOM 600 C CA . ASP A 1 85 ? 19.021 -30.104 -38.827 1.00 44.38 85 ASP A CA 1
ATOM 601 C C . ASP A 1 85 ? 18.705 -31.555 -38.465 1.00 44.38 85 ASP A C 1
ATOM 603 O O . ASP A 1 85 ? 19.595 -32.273 -38.005 1.00 44.38 85 ASP A O 1
ATOM 607 N N . LEU A 1 86 ? 17.462 -31.966 -38.704 1.00 43.75 86 LEU A N 1
ATOM 608 C CA . LEU A 1 86 ? 16.844 -33.242 -38.329 1.00 43.75 86 LEU A CA 1
ATOM 609 C C . LEU A 1 86 ? 16.295 -33.282 -36.894 1.00 43.75 86 LEU A C 1
ATOM 611 O O . LEU A 1 86 ? 16.935 -33.756 -35.957 1.00 43.75 86 LEU A O 1
ATOM 615 N N . LEU A 1 87 ? 15.056 -32.812 -36.743 1.00 49.16 87 LEU A N 1
ATOM 616 C CA . LEU A 1 87 ? 13.872 -33.675 -36.602 1.00 49.16 87 LEU A CA 1
ATOM 617 C C . LEU A 1 87 ? 12.651 -32.762 -36.391 1.00 49.16 87 LEU A C 1
ATOM 619 O O . LEU A 1 87 ? 12.223 -32.493 -35.270 1.00 49.16 87 LEU A O 1
ATOM 623 N N . GLU A 1 88 ? 12.108 -32.271 -37.505 1.00 47.94 88 GLU A N 1
ATOM 624 C CA . GLU A 1 88 ? 10.694 -31.916 -37.614 1.00 47.94 88 GLU A CA 1
ATOM 625 C C . GLU A 1 88 ? 9.870 -33.164 -37.276 1.00 47.94 88 GLU A C 1
ATOM 627 O O . GLU A 1 88 ? 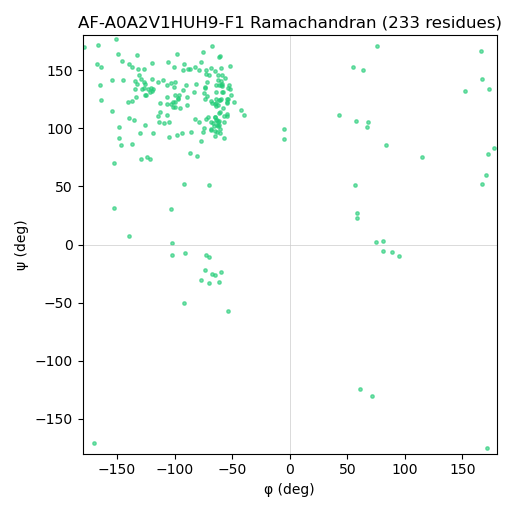9.875 -34.133 -38.031 1.00 47.94 88 GLU A O 1
ATOM 632 N N . ASN A 1 89 ? 9.185 -33.150 -36.132 1.00 45.91 89 ASN A N 1
ATOM 633 C CA . ASN A 1 89 ? 8.104 -34.090 -35.850 1.00 45.91 89 ASN A CA 1
ATOM 634 C C . ASN A 1 89 ? 6.844 -33.291 -35.510 1.00 45.91 89 ASN A C 1
ATOM 636 O O . ASN A 1 89 ? 6.468 -33.128 -34.349 1.00 45.91 89 ASN A O 1
ATOM 640 N N . ASP A 1 90 ? 6.238 -32.738 -36.560 1.00 48.03 90 ASP A N 1
ATOM 641 C CA . ASP A 1 90 ? 4.874 -32.213 -36.561 1.00 48.03 90 ASP A CA 1
ATOM 642 C C . ASP A 1 90 ? 3.914 -33.399 -36.734 1.00 48.03 90 ASP A C 1
ATOM 644 O O . ASP A 1 90 ? 3.414 -33.700 -37.821 1.00 48.03 90 ASP A O 1
ATOM 648 N N . GLU A 1 91 ? 3.725 -34.150 -35.648 1.00 45.91 91 GLU A N 1
ATOM 649 C CA . GLU A 1 91 ? 2.806 -35.287 -35.623 1.00 45.91 91 GLU A CA 1
ATOM 650 C C . GLU A 1 91 ? 1.394 -34.799 -35.268 1.00 45.91 91 GLU A C 1
ATOM 652 O O . GLU A 1 91 ? 0.919 -34.833 -34.132 1.00 45.91 91 GLU A O 1
ATOM 657 N N . GLN A 1 92 ? 0.776 -34.245 -36.308 1.00 43.53 92 GLN A N 1
ATOM 658 C CA . GLN A 1 92 ? -0.647 -34.216 -36.641 1.00 43.53 92 GLN A CA 1
ATOM 659 C C . GLN A 1 92 ? -1.572 -35.023 -35.711 1.00 43.53 92 GLN A C 1
ATOM 661 O O . GLN A 1 92 ? -1.813 -36.215 -35.899 1.00 43.53 92 GLN A O 1
ATOM 666 N N . TRP A 1 93 ? -2.220 -34.325 -34.778 1.00 44.19 93 TRP A N 1
ATOM 667 C CA . TRP A 1 93 ? -3.463 -34.789 -34.165 1.00 44.19 93 TRP A CA 1
ATOM 668 C C . TRP A 1 93 ? -4.620 -34.618 -35.162 1.00 44.19 93 TRP A C 1
ATOM 670 O O . TRP A 1 93 ? -5.159 -33.521 -35.310 1.00 44.19 93 TRP A O 1
ATOM 680 N N . GLN A 1 94 ? -5.024 -35.698 -35.835 1.00 49.38 94 GLN A N 1
ATOM 681 C CA . GLN A 1 94 ? -6.307 -35.770 -36.543 1.00 49.38 94 GLN A CA 1
ATOM 682 C C . GLN A 1 94 ? -7.334 -36.517 -35.679 1.00 49.38 94 GLN A C 1
ATOM 684 O O . GLN A 1 94 ? -7.135 -37.698 -35.403 1.00 49.38 94 GLN A O 1
ATOM 689 N N . PRO A 1 95 ? -8.454 -35.899 -35.264 1.00 47.41 95 PRO A N 1
ATOM 690 C CA . PRO A 1 95 ? -9.605 -36.661 -34.811 1.00 47.41 95 PRO A CA 1
ATOM 691 C C . PRO A 1 95 ? -10.417 -37.113 -36.029 1.00 47.41 95 PRO A C 1
ATOM 693 O O . PRO A 1 95 ? -11.082 -36.317 -36.695 1.00 47.41 95 PRO A O 1
ATOM 696 N N . GLU A 1 96 ? -10.355 -38.409 -36.321 1.00 49.28 96 GLU A N 1
ATOM 697 C CA . GLU A 1 96 ? -11.181 -39.055 -37.334 1.00 49.28 96 GLU A CA 1
ATOM 698 C C . GLU A 1 96 ? -12.670 -38.907 -36.987 1.00 49.28 96 GLU A C 1
ATOM 700 O O . GLU A 1 96 ? -13.189 -39.435 -36.002 1.00 49.28 96 GLU A O 1
ATOM 705 N N . SER A 1 97 ? -13.362 -38.158 -37.842 1.00 47.88 97 SER A N 1
ATOM 706 C CA . SER A 1 97 ? -14.813 -38.060 -37.917 1.00 47.88 97 SER A CA 1
ATOM 707 C C . SER A 1 97 ? -15.390 -39.386 -38.422 1.00 47.88 97 SER A C 1
ATOM 709 O O . SER A 1 97 ? -15.473 -39.617 -39.631 1.00 47.88 97 SER A O 1
ATOM 711 N N . LEU A 1 98 ? -15.871 -40.225 -37.506 1.00 51.62 98 LEU A N 1
ATOM 712 C CA . LEU A 1 98 ? -16.791 -41.317 -37.821 1.00 51.62 98 LEU A CA 1
ATOM 713 C C . LEU A 1 98 ? -18.226 -40.879 -37.529 1.00 51.62 98 LEU A C 1
ATOM 715 O O . LEU A 1 98 ? -18.744 -40.983 -36.418 1.00 51.62 98 LEU A O 1
ATOM 719 N N . ALA A 1 99 ? -18.866 -40.388 -38.588 1.00 41.25 99 ALA A N 1
ATOM 720 C CA . ALA A 1 99 ? -20.306 -40.270 -38.699 1.00 41.25 99 ALA A CA 1
ATOM 721 C C . ALA A 1 99 ? -20.940 -41.671 -38.612 1.00 41.25 99 ALA A C 1
ATOM 723 O O . ALA A 1 99 ? -20.924 -42.438 -39.571 1.00 41.25 99 ALA A O 1
ATOM 724 N N . GLY A 1 100 ? -21.504 -41.996 -37.451 1.00 38.12 100 GLY A N 1
ATOM 725 C CA . GLY A 1 100 ? -22.399 -43.133 -37.253 1.00 38.12 100 GLY A CA 1
ATOM 726 C C . GLY A 1 100 ? -23.835 -42.642 -37.128 1.00 38.12 100 GLY A C 1
ATOM 727 O O . GLY A 1 100 ? -24.285 -42.288 -36.042 1.00 38.12 100 GLY A O 1
ATOM 728 N N . ALA A 1 101 ? -24.553 -42.595 -38.249 1.00 46.78 101 ALA A N 1
ATOM 729 C CA . ALA A 1 101 ? -25.985 -42.345 -38.273 1.00 46.78 101 ALA A CA 1
ATOM 730 C C . ALA A 1 101 ? -26.741 -43.561 -37.712 1.00 46.78 101 ALA A C 1
ATOM 732 O O . ALA A 1 101 ? -26.845 -44.594 -38.370 1.00 46.78 101 ALA A O 1
ATOM 733 N N . HIS A 1 102 ? -27.325 -43.414 -36.524 1.00 47.53 102 HIS A N 1
ATOM 734 C CA . HIS A 1 102 ? -28.404 -44.279 -36.058 1.00 47.53 102 HIS A CA 1
ATOM 735 C C . HIS A 1 102 ? -29.648 -43.429 -35.816 1.00 47.53 102 HIS A C 1
ATOM 737 O O . HIS A 1 102 ? -29.817 -42.801 -34.775 1.00 47.53 102 HIS A O 1
ATOM 743 N N . SER A 1 103 ? -30.520 -43.395 -36.822 1.00 41.06 103 SER A N 1
ATOM 744 C CA . SER A 1 103 ? -31.900 -42.948 -36.668 1.00 41.06 103 SER A CA 1
ATOM 745 C C . SER A 1 103 ? -32.700 -44.020 -35.932 1.00 41.06 103 SER A C 1
ATOM 747 O O . SER A 1 103 ? -32.783 -45.149 -36.408 1.00 41.06 103 SER A O 1
ATOM 749 N N . PHE A 1 104 ? -33.352 -43.645 -34.831 1.00 43.25 104 PHE A N 1
ATOM 750 C CA . PHE A 1 104 ? -34.510 -44.359 -34.291 1.00 43.25 104 PHE A CA 1
ATOM 751 C C . PHE A 1 104 ? -35.616 -43.344 -33.918 1.00 43.25 104 PHE A C 1
ATOM 753 O O . PHE A 1 104 ? -35.294 -42.236 -33.484 1.00 43.25 104 PHE A O 1
ATOM 760 N N . PRO A 1 105 ? -36.901 -43.668 -34.170 1.00 49.81 105 PRO A N 1
ATOM 761 C CA . PRO A 1 105 ? -38.031 -42.727 -34.148 1.00 49.81 105 PRO A CA 1
ATOM 762 C C . PRO A 1 105 ? -38.488 -42.319 -32.730 1.00 49.81 105 PRO A C 1
ATOM 764 O O . PRO A 1 105 ? -38.133 -42.984 -31.756 1.00 49.81 105 PRO A O 1
ATOM 767 N N . PRO A 1 106 ? -39.306 -41.249 -32.594 1.00 48.62 106 PRO A N 1
ATOM 768 C CA . PRO A 1 106 ? -39.722 -40.719 -31.302 1.00 48.62 106 PRO A CA 1
ATOM 769 C C . PRO A 1 106 ? -40.920 -41.497 -30.745 1.00 48.62 106 PRO A C 1
ATOM 771 O O . PRO A 1 106 ? -41.932 -41.666 -31.423 1.00 48.62 106 PRO A O 1
ATOM 774 N N . ALA A 1 107 ? -40.845 -41.906 -29.481 1.00 43.38 107 ALA A N 1
ATOM 775 C CA . ALA A 1 107 ? -42.006 -42.363 -28.727 1.00 43.38 107 ALA A CA 1
ATOM 776 C C . ALA A 1 107 ? -41.969 -41.742 -27.329 1.00 43.38 107 ALA A C 1
ATOM 778 O O . ALA A 1 107 ? -41.136 -42.075 -26.492 1.00 43.38 107 ALA A O 1
ATOM 779 N N . ALA A 1 108 ? -42.866 -40.783 -27.119 1.00 49.03 108 ALA A N 1
ATOM 780 C CA . ALA A 1 108 ? -43.134 -40.166 -25.836 1.00 49.03 108 ALA A CA 1
ATOM 781 C C . ALA A 1 108 ? -43.705 -41.192 -24.846 1.00 49.03 108 ALA A C 1
ATOM 783 O O . ALA A 1 108 ? -44.689 -41.854 -25.167 1.00 49.03 108 ALA A O 1
ATOM 784 N N . ALA A 1 109 ? -43.154 -41.246 -23.632 1.00 42.44 109 ALA A N 1
ATOM 785 C CA . ALA A 1 109 ? -43.888 -41.630 -22.428 1.00 42.44 109 ALA A CA 1
ATOM 786 C C . ALA A 1 109 ? -43.117 -41.225 -21.157 1.00 42.44 109 ALA A C 1
ATOM 788 O O . ALA A 1 109 ? -41.983 -41.638 -20.962 1.00 42.44 109 ALA A O 1
ATOM 789 N N . ALA A 1 110 ? -43.799 -40.445 -20.311 1.00 43.47 110 ALA A N 1
ATOM 790 C CA . ALA A 1 110 ? -43.703 -40.400 -18.848 1.00 43.47 110 ALA A CA 1
ATOM 791 C C . ALA A 1 110 ? -42.340 -40.105 -18.171 1.00 43.47 110 ALA A C 1
ATOM 793 O O . ALA A 1 110 ? -41.498 -40.973 -17.995 1.00 43.47 110 ALA A O 1
ATOM 794 N N . GLN A 1 111 ? -42.211 -38.885 -17.635 1.00 48.47 111 GLN A N 1
ATOM 795 C CA . GLN A 1 111 ? -41.573 -38.647 -16.323 1.00 48.47 111 GLN A CA 1
ATOM 796 C C . GLN A 1 111 ? -42.469 -39.320 -15.253 1.00 48.47 111 GLN A C 1
ATOM 798 O O . GLN A 1 111 ? -43.686 -39.302 -15.484 1.00 48.47 111 GLN A O 1
ATOM 803 N N . PRO A 1 112 ? -41.990 -39.841 -14.097 1.00 52.16 112 PRO A N 1
ATOM 804 C CA . PRO A 1 112 ? -41.055 -39.132 -13.207 1.00 52.16 112 PRO A CA 1
ATOM 805 C C . PRO A 1 112 ? -40.140 -40.000 -12.305 1.00 52.16 112 PRO A C 1
ATOM 807 O O . PRO A 1 112 ? -40.611 -40.905 -11.620 1.00 52.16 112 PRO A O 1
ATOM 810 N N . ASP A 1 113 ? -38.883 -39.599 -12.119 1.00 41.38 113 ASP A N 1
ATOM 811 C CA . ASP A 1 113 ? -38.093 -40.031 -10.963 1.00 41.38 113 ASP A CA 1
ATOM 812 C C . ASP A 1 113 ? -36.987 -39.025 -10.596 1.00 41.38 113 ASP A C 1
ATOM 814 O O . ASP A 1 113 ? -36.101 -38.678 -11.365 1.00 41.38 113 ASP A O 1
ATOM 818 N N . ILE A 1 114 ? -37.159 -38.454 -9.404 1.00 53.47 114 ILE A N 1
ATOM 819 C CA . ILE A 1 114 ? -36.140 -38.192 -8.380 1.00 53.47 114 ILE A CA 1
ATOM 820 C C . ILE A 1 114 ? -34.722 -38.729 -8.672 1.00 53.47 114 ILE A C 1
ATOM 822 O O . ILE A 1 114 ? -34.356 -39.795 -8.195 1.00 53.47 114 ILE A O 1
ATOM 826 N N . ASP A 1 115 ? -33.884 -37.912 -9.312 1.00 49.34 115 ASP A N 1
ATOM 827 C CA . ASP A 1 115 ? -32.425 -38.093 -9.326 1.00 49.34 115 ASP A CA 1
ATOM 828 C C . ASP A 1 115 ? -31.718 -36.852 -8.750 1.00 49.34 115 ASP A C 1
ATOM 830 O O . ASP A 1 115 ? -31.117 -36.021 -9.436 1.00 49.34 115 ASP A O 1
ATOM 834 N N . GLU A 1 116 ? -31.811 -36.712 -7.429 1.00 54.12 116 GLU A N 1
ATOM 835 C CA . GLU A 1 116 ? -30.812 -36.003 -6.634 1.00 54.12 116 GLU A CA 1
ATOM 836 C C . GLU A 1 116 ? -29.811 -37.049 -6.132 1.00 54.12 116 GLU A C 1
ATOM 838 O O . GLU A 1 116 ? -30.108 -37.698 -5.138 1.00 54.12 116 GLU A O 1
ATOM 843 N N . ALA A 1 117 ? -28.674 -37.252 -6.824 1.00 54.50 117 ALA A N 1
ATOM 844 C CA . ALA A 1 117 ? -27.378 -37.643 -6.221 1.00 54.50 117 ALA A CA 1
ATOM 845 C C . ALA A 1 117 ? -26.290 -38.119 -7.220 1.00 54.50 117 ALA A C 1
ATOM 847 O O . ALA A 1 117 ? -25.663 -39.147 -6.992 1.00 54.50 117 ALA A O 1
ATOM 848 N N . THR A 1 118 ? -25.938 -37.385 -8.286 1.00 59.72 118 THR A N 1
ATOM 849 C CA . THR A 1 118 ? -24.551 -37.473 -8.838 1.00 59.72 118 THR A CA 1
ATOM 850 C C . THR A 1 118 ? -24.089 -36.197 -9.552 1.00 59.72 118 THR A C 1
ATOM 852 O O . THR A 1 118 ? -23.272 -36.234 -10.468 1.00 59.72 118 THR A O 1
ATOM 855 N N . ARG A 1 119 ? -24.557 -35.017 -9.132 1.00 57.00 119 ARG A N 1
ATOM 856 C CA . ARG A 1 119 ? -23.840 -33.784 -9.479 1.00 57.00 119 ARG A CA 1
ATOM 857 C C . ARG A 1 119 ? -22.766 -33.587 -8.423 1.00 57.00 119 ARG A C 1
ATOM 859 O O . ARG A 1 119 ? -23.055 -33.086 -7.340 1.00 57.00 119 ARG A O 1
ATOM 866 N N . MET A 1 120 ? -21.539 -34.015 -8.724 1.00 53.44 120 MET A N 1
ATOM 867 C CA . MET A 1 120 ? -20.379 -33.554 -7.964 1.00 53.44 120 MET A CA 1
ATOM 868 C C . MET A 1 120 ? -20.488 -32.028 -7.880 1.00 53.44 120 MET A C 1
ATOM 870 O O . MET A 1 120 ? -20.630 -31.396 -8.932 1.00 53.44 120 MET A O 1
ATOM 874 N N . PRO A 1 121 ? -20.514 -31.415 -6.682 1.00 58.94 121 PRO A N 1
ATOM 875 C CA . PRO A 1 121 ? -20.423 -29.975 -6.617 1.00 58.94 121 PRO A CA 1
ATOM 876 C C . PRO A 1 121 ? -19.053 -29.643 -7.192 1.00 58.94 121 PRO A C 1
ATOM 878 O O . PRO A 1 121 ? -18.033 -29.933 -6.562 1.00 58.94 121 PRO A O 1
ATOM 881 N N . GLU A 1 122 ? -19.037 -29.089 -8.408 1.00 63.84 122 GLU A N 1
ATOM 882 C CA . GLU A 1 122 ? -17.925 -28.291 -8.908 1.00 63.84 122 GLU A CA 1
ATOM 883 C C . GLU A 1 122 ? -17.490 -27.460 -7.709 1.00 63.84 122 GLU A C 1
ATOM 885 O O . GLU A 1 122 ? -18.307 -26.707 -7.168 1.00 63.84 122 GLU A O 1
ATOM 890 N N . ARG A 1 123 ? -16.297 -27.734 -7.170 1.00 63.25 123 ARG A N 1
ATOM 891 C CA . ARG A 1 123 ? -15.850 -27.143 -5.912 1.00 63.25 123 ARG A CA 1
ATOM 892 C C . ARG A 1 123 ? -15.822 -25.646 -6.148 1.00 63.25 123 ARG A C 1
ATOM 894 O O . ARG A 1 123 ? -14.862 -25.139 -6.720 1.00 63.25 123 ARG A O 1
ATOM 901 N N . ALA A 1 124 ? -16.906 -24.975 -5.761 1.00 65.94 124 ALA A N 1
ATOM 902 C CA . ALA A 1 124 ? -17.082 -23.557 -5.969 1.00 65.94 124 ALA A CA 1
ATOM 903 C C . ALA A 1 124 ? -15.854 -22.909 -5.352 1.00 65.94 124 ALA A C 1
ATOM 905 O O . ALA A 1 124 ? -15.613 -23.045 -4.147 1.00 65.94 124 ALA A O 1
ATOM 906 N N . ARG A 1 125 ? -15.009 -22.318 -6.205 1.00 62.66 125 ARG A N 1
ATOM 907 C CA . ARG A 1 125 ? -13.820 -21.624 -5.737 1.00 62.66 125 ARG A CA 1
ATOM 908 C C . ARG A 1 125 ? -14.327 -20.611 -4.714 1.00 62.66 125 ARG A C 1
ATOM 910 O O . ARG A 1 125 ? -15.225 -19.842 -5.067 1.00 62.66 125 ARG A O 1
ATOM 917 N N . PRO A 1 126 ? -13.846 -20.645 -3.457 1.00 62.56 126 PRO A N 1
ATOM 918 C CA . PRO A 1 126 ? -14.303 -19.683 -2.472 1.00 62.56 126 PRO A CA 1
ATOM 919 C C . PRO A 1 126 ? -14.119 -18.282 -3.065 1.00 62.56 126 PRO A C 1
ATOM 921 O O . PRO A 1 126 ? -13.108 -18.056 -3.744 1.00 62.56 126 PRO A O 1
ATOM 924 N N . PRO A 1 127 ? -15.100 -17.380 -2.888 1.00 65.38 127 PRO A N 1
ATOM 925 C CA . PRO A 1 127 ? -15.029 -16.046 -3.463 1.00 65.38 127 PRO A CA 1
ATOM 926 C C . PRO A 1 127 ? -13.698 -15.411 -3.068 1.00 65.38 127 PRO A C 1
ATOM 928 O O . PRO A 1 127 ? -13.276 -15.523 -1.912 1.00 65.38 127 PRO A O 1
ATOM 931 N N . ALA A 1 128 ? -13.015 -14.799 -4.040 1.00 70.12 128 ALA A N 1
ATOM 932 C CA . ALA A 1 128 ? -11.769 -14.097 -3.777 1.00 70.12 128 ALA A CA 1
ATOM 933 C C . ALA A 1 128 ? -12.021 -13.092 -2.648 1.00 70.12 128 ALA A C 1
ATOM 935 O O . ALA A 1 128 ? -12.971 -12.306 -2.705 1.00 70.12 128 ALA A O 1
ATOM 936 N N . ALA A 1 129 ? -11.217 -13.172 -1.58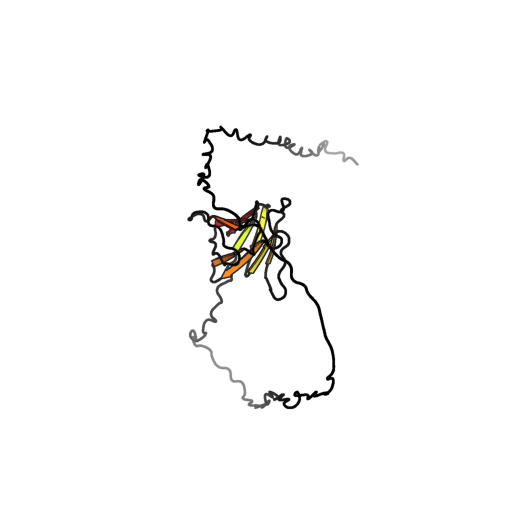8 1.00 82.00 129 ALA A N 1
ATOM 937 C CA . ALA A 1 129 ? -11.320 -12.206 -0.514 1.00 82.00 129 ALA A CA 1
ATOM 938 C C . ALA A 1 129 ? -11.053 -10.807 -1.096 1.00 82.00 129 ALA A C 1
ATOM 940 O O . ALA A 1 129 ? -10.235 -10.616 -1.995 1.00 82.00 129 ALA A O 1
ATOM 941 N N . ARG A 1 130 ? -11.809 -9.822 -0.624 1.00 90.81 130 ARG A N 1
ATOM 942 C CA . ARG A 1 130 ? -11.592 -8.416 -0.963 1.00 90.81 130 ARG A CA 1
ATOM 943 C C . ARG A 1 130 ? -11.086 -7.714 0.281 1.00 90.81 130 ARG A C 1
ATOM 945 O O . ARG A 1 130 ? -11.519 -8.040 1.392 1.00 90.81 130 ARG A O 1
ATOM 952 N N . PHE A 1 131 ? -10.156 -6.794 0.085 1.00 94.38 131 PHE A N 1
ATOM 953 C CA . PHE A 1 131 ? -9.627 -5.953 1.150 1.00 94.38 131 PHE A CA 1
ATOM 954 C C . PHE A 1 131 ? -9.778 -4.493 0.749 1.00 94.38 131 PHE A C 1
ATOM 956 O O . PHE A 1 131 ? -9.559 -4.139 -0.411 1.00 94.38 131 PHE A O 1
ATOM 963 N N . GLY A 1 132 ? -10.178 -3.659 1.701 1.00 95.50 132 GLY A N 1
ATOM 964 C CA . GLY A 1 132 ? -10.187 -2.213 1.540 1.00 95.50 132 GLY A CA 1
ATOM 965 C C . GLY A 1 132 ? -8.881 -1.624 2.054 1.00 95.50 132 GLY A C 1
ATOM 966 O O . GLY A 1 132 ? -8.423 -1.965 3.140 1.00 95.50 132 GLY A O 1
ATOM 967 N N . LEU A 1 133 ? -8.268 -0.737 1.279 1.00 96.69 133 LEU A N 1
ATOM 968 C CA . LEU A 1 133 ? -7.103 0.036 1.687 1.00 96.69 133 LEU A CA 1
ATOM 969 C C . LEU A 1 133 ? -7.516 1.499 1.791 1.00 96.69 133 LEU A C 1
ATOM 971 O O . LEU A 1 133 ? -7.865 2.112 0.785 1.00 96.69 133 LEU A O 1
ATOM 975 N N . HIS A 1 134 ? -7.491 2.048 3.001 1.00 97.25 134 HIS A N 1
ATOM 976 C CA . HIS A 1 134 ? -7.844 3.442 3.265 1.00 97.25 134 HIS A CA 1
ATOM 977 C C . HIS A 1 134 ? -6.584 4.241 3.569 1.00 97.25 134 HIS A C 1
ATOM 979 O O . HIS A 1 134 ? -5.961 4.027 4.609 1.00 97.25 134 HIS A O 1
ATOM 985 N N . PHE A 1 135 ? -6.205 5.153 2.682 1.00 96.62 135 PHE A N 1
ATOM 986 C CA . PHE A 1 135 ? -4.964 5.913 2.773 1.00 96.62 135 PHE A CA 1
ATOM 987 C C . PHE A 1 135 ? -5.127 7.193 3.594 1.00 96.62 135 PHE A C 1
ATOM 989 O O . PHE A 1 135 ? -6.188 7.818 3.616 1.00 96.62 135 PHE A O 1
ATOM 996 N N . SER A 1 136 ? -4.042 7.628 4.234 1.00 94.12 136 SER A N 1
ATOM 997 C CA . SER A 1 136 ? -3.953 8.898 4.966 1.00 94.12 136 SER A CA 1
ATOM 998 C C . SER A 1 136 ? -4.219 10.127 4.097 1.00 94.12 136 SER A C 1
ATOM 1000 O O . SER A 1 136 ? -4.644 11.158 4.609 1.00 94.12 136 SER A O 1
ATOM 1002 N N . THR A 1 137 ? -4.018 10.003 2.785 1.00 92.00 137 THR A N 1
ATOM 1003 C CA . THR A 1 137 ? -4.326 11.023 1.774 1.00 92.00 137 THR A CA 1
ATOM 1004 C C . THR A 1 137 ? -5.831 11.180 1.514 1.00 92.00 137 THR A C 1
ATOM 1006 O O . THR A 1 137 ? -6.239 12.115 0.831 1.00 92.00 137 THR A O 1
ATOM 1009 N N . GLY A 1 138 ? -6.665 10.286 2.059 1.00 91.69 138 GLY A N 1
ATOM 1010 C CA . GLY A 1 138 ? -8.119 10.269 1.890 1.00 91.69 138 GLY A CA 1
ATOM 1011 C C . GLY A 1 138 ? -8.613 9.352 0.769 1.00 91.69 138 GLY A C 1
ATOM 1012 O O . GLY A 1 138 ? -9.814 9.095 0.684 1.00 91.69 138 GLY A O 1
ATOM 1013 N N . GLU A 1 139 ? -7.719 8.816 -0.066 1.00 93.75 139 GLU A N 1
ATOM 1014 C CA . GLU A 1 139 ? -8.088 7.826 -1.081 1.00 93.75 139 GLU A CA 1
ATOM 1015 C C . GLU A 1 139 ? -8.452 6.483 -0.427 1.00 93.75 139 GLU A C 1
ATOM 1017 O O . GLU A 1 139 ? -7.900 6.096 0.605 1.00 93.75 139 GLU A O 1
ATOM 1022 N N . SER A 1 140 ? -9.409 5.759 -1.007 1.00 94.75 140 SER A N 1
ATOM 1023 C CA . SER A 1 140 ? -9.757 4.402 -0.583 1.00 94.75 140 SER A CA 1
ATOM 1024 C C . SER A 1 140 ? -9.870 3.491 -1.796 1.00 94.75 140 SER A C 1
ATOM 1026 O O . SER A 1 140 ? -10.613 3.794 -2.728 1.00 94.75 140 SER A O 1
ATOM 1028 N N . VAL A 1 141 ? -9.154 2.369 -1.776 1.00 95.19 141 VAL A N 1
ATOM 1029 C CA . VAL A 1 141 ? -9.077 1.425 -2.896 1.00 95.19 141 VAL A CA 1
ATOM 1030 C C . VAL A 1 141 ? -9.479 0.042 -2.411 1.00 95.19 141 VAL A C 1
ATOM 1032 O O . VAL A 1 141 ? -8.956 -0.451 -1.417 1.00 95.19 141 VAL A O 1
ATOM 1035 N N . THR A 1 142 ? -10.413 -0.600 -3.111 1.00 95.62 142 THR A N 1
ATOM 1036 C CA . THR A 1 142 ? -10.706 -2.023 -2.888 1.00 95.62 142 THR A CA 1
ATOM 1037 C C . THR A 1 142 ? -9.807 -2.848 -3.791 1.00 95.62 142 THR A C 1
ATOM 1039 O O . THR A 1 142 ? -9.778 -2.608 -4.997 1.00 95.62 142 THR A O 1
ATOM 1042 N N . VAL A 1 143 ? -9.084 -3.802 -3.212 1.00 93.94 143 VAL A N 1
ATOM 1043 C CA . VAL A 1 143 ? -8.110 -4.625 -3.929 1.00 93.94 143 VAL A CA 1
ATOM 1044 C C . VAL A 1 143 ? -8.471 -6.106 -3.865 1.00 93.94 143 VAL A C 1
ATOM 1046 O O . VAL A 1 143 ? -8.927 -6.627 -2.840 1.00 93.94 143 VAL A O 1
ATOM 1049 N N . GLU A 1 144 ? -8.231 -6.787 -4.977 1.00 91.56 144 GLU A N 1
ATOM 1050 C CA . GLU A 1 144 ? -8.313 -8.232 -5.148 1.00 91.56 144 GLU A CA 1
ATOM 1051 C C . GLU A 1 144 ? -7.013 -8.743 -5.786 1.00 91.56 144 GLU A C 1
ATOM 1053 O O . GLU A 1 144 ? -6.388 -8.054 -6.580 1.00 91.56 144 GLU A O 1
ATOM 1058 N N . GLY A 1 145 ? -6.527 -9.918 -5.385 1.00 92.06 145 GLY A N 1
ATOM 1059 C CA . GLY A 1 145 ? -5.253 -10.422 -5.914 1.00 92.06 145 GLY A CA 1
ATOM 1060 C C . GLY A 1 145 ? -4.031 -9.660 -5.387 1.00 92.06 145 GLY A C 1
ATOM 1061 O O . GLY A 1 145 ? -3.875 -9.534 -4.170 1.00 92.06 145 GLY A O 1
ATOM 1062 N N . THR A 1 146 ? -3.142 -9.231 -6.287 1.00 95.06 146 THR A N 1
ATOM 1063 C CA . THR A 1 146 ? -1.819 -8.649 -5.989 1.00 95.06 146 THR A CA 1
ATOM 1064 C C . THR A 1 146 ? -1.670 -7.221 -6.504 1.00 95.06 146 THR A C 1
ATOM 1066 O O . THR A 1 146 ? -2.329 -6.806 -7.454 1.00 95.06 146 THR A O 1
ATOM 1069 N N . GLY A 1 147 ? -0.774 -6.444 -5.902 1.00 96.12 147 GLY A N 1
ATOM 1070 C CA . GLY A 1 147 ? -0.552 -5.079 -6.354 1.00 96.12 147 GLY A CA 1
ATOM 1071 C C . GLY A 1 147 ? 0.688 -4.406 -5.805 1.00 96.12 147 GLY A C 1
ATOM 1072 O O . GLY A 1 147 ? 1.363 -4.910 -4.910 1.00 96.12 147 GLY A O 1
ATOM 1073 N N . LEU A 1 148 ? 0.969 -3.231 -6.356 1.00 97.31 148 LEU A N 1
ATOM 1074 C CA . LEU A 1 148 ? 2.071 -2.364 -5.961 1.00 97.31 148 LEU A CA 1
ATOM 1075 C C . LEU A 1 148 ? 1.540 -1.064 -5.366 1.00 97.31 148 LEU A C 1
ATOM 1077 O O . LEU A 1 148 ? 0.603 -0.466 -5.894 1.00 97.31 148 LEU A O 1
ATOM 1081 N N . ILE A 1 149 ? 2.189 -0.598 -4.300 1.00 97.00 149 ILE A N 1
ATOM 1082 C CA . ILE A 1 149 ? 1.914 0.690 -3.658 1.00 97.00 149 ILE A CA 1
ATOM 1083 C C . ILE A 1 149 ? 3.184 1.539 -3.687 1.00 97.00 149 ILE A C 1
ATOM 1085 O O . ILE A 1 149 ? 4.280 1.076 -3.358 1.00 97.00 149 ILE A O 1
ATOM 1089 N N . GLY A 1 150 ? 3.047 2.810 -4.049 1.00 95.88 150 GLY A N 1
ATOM 1090 C CA . GLY A 1 150 ? 4.126 3.791 -3.950 1.00 95.88 150 GLY A CA 1
ATOM 1091 C C . GLY A 1 150 ? 3.769 5.105 -4.631 1.00 95.88 150 GLY A C 1
ATOM 1092 O O . GLY A 1 150 ? 2.661 5.269 -5.122 1.00 95.88 150 GLY A O 1
ATOM 1093 N N . ARG A 1 151 ? 4.698 6.063 -4.699 1.00 95.88 151 ARG A N 1
ATOM 1094 C CA . ARG A 1 151 ? 4.416 7.359 -5.359 1.00 95.88 151 ARG A CA 1
ATOM 1095 C C . ARG A 1 151 ? 4.357 7.286 -6.886 1.00 95.88 151 ARG A C 1
ATOM 1097 O O . ARG A 1 151 ? 3.878 8.207 -7.534 1.00 95.88 151 ARG A O 1
ATOM 1104 N N . ARG A 1 152 ? 4.985 6.263 -7.472 1.00 94.94 152 ARG A N 1
ATOM 1105 C CA . ARG A 1 152 ? 5.050 5.985 -8.917 1.00 94.94 152 ARG A CA 1
ATOM 1106 C C . ARG A 1 152 ? 5.239 4.475 -9.091 1.00 94.94 152 ARG A C 1
ATOM 1108 O O . ARG A 1 152 ? 6.359 4.054 -9.401 1.00 94.94 152 ARG A O 1
ATOM 1115 N N . PRO A 1 153 ? 4.208 3.672 -8.787 1.00 93.69 153 PRO A N 1
ATOM 1116 C CA . PRO A 1 153 ? 4.326 2.224 -8.807 1.00 93.69 153 PRO A CA 1
ATOM 1117 C C . PRO A 1 153 ? 4.603 1.753 -10.239 1.00 93.69 153 PRO A C 1
ATOM 1119 O O . PRO A 1 153 ? 3.878 2.085 -11.172 1.00 93.69 153 PRO A O 1
ATOM 1122 N N . MET A 1 154 ? 5.681 0.992 -10.409 1.00 93.75 154 MET A N 1
ATOM 1123 C CA .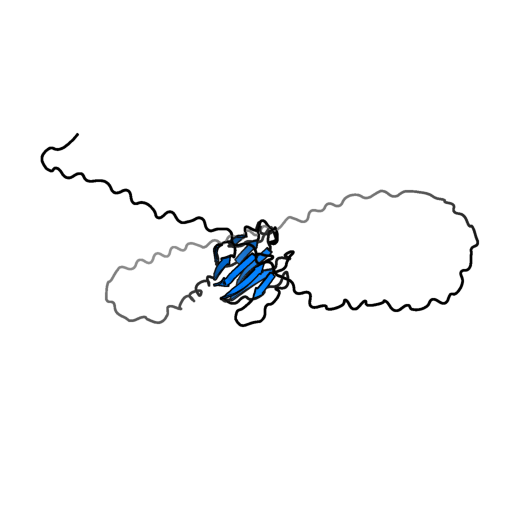 MET A 1 154 ? 6.066 0.362 -11.672 1.00 93.75 154 MET A CA 1
ATOM 1124 C C . MET A 1 154 ? 6.456 -1.087 -11.408 1.00 93.75 154 MET A C 1
ATOM 1126 O O . MET A 1 154 ? 7.220 -1.357 -10.476 1.00 93.75 154 MET A O 1
ATOM 1130 N N . ALA A 1 155 ? 5.936 -1.988 -12.239 1.00 93.50 155 ALA A N 1
ATOM 1131 C CA . ALA A 1 155 ? 6.319 -3.393 -12.250 1.00 93.50 155 ALA A CA 1
ATOM 1132 C C . ALA A 1 155 ? 7.648 -3.583 -12.979 1.00 93.50 155 ALA A C 1
ATOM 1134 O O . ALA A 1 155 ? 7.981 -2.818 -13.891 1.00 93.50 155 ALA A O 1
ATOM 1135 N N . GLN A 1 156 ? 8.409 -4.596 -12.573 1.00 91.19 156 GLN A N 1
ATOM 1136 C CA . GLN A 1 156 ? 9.608 -4.986 -13.304 1.00 91.19 156 GLN A CA 1
ATOM 1137 C C . GLN A 1 156 ? 9.222 -5.784 -14.561 1.00 91.19 156 GLN A C 1
ATOM 1139 O O . GLN A 1 156 ? 8.130 -6.356 -14.620 1.00 91.19 156 GLN A O 1
ATOM 1144 N N . PRO A 1 157 ? 10.084 -5.831 -15.593 1.00 92.00 157 PRO A N 1
ATOM 1145 C CA . PRO A 1 157 ? 9.816 -6.623 -16.788 1.00 92.00 157 PRO A CA 1
ATOM 1146 C C . PRO A 1 157 ? 9.520 -8.088 -16.435 1.00 92.00 157 PRO A C 1
ATOM 1148 O O . PRO A 1 157 ? 10.319 -8.737 -15.766 1.00 92.00 157 PRO A O 1
ATOM 1151 N N . GLY A 1 158 ? 8.373 -8.599 -16.888 1.00 91.12 158 GLY A N 1
ATOM 1152 C CA . GLY A 1 158 ? 7.926 -9.969 -16.610 1.00 91.12 158 GLY A CA 1
ATOM 1153 C C . GLY A 1 158 ? 7.104 -10.143 -15.327 1.00 91.12 158 GLY A C 1
ATOM 1154 O O . GLY A 1 158 ? 6.552 -11.220 -15.123 1.00 91.12 158 GLY A O 1
ATOM 1155 N N . GLU A 1 159 ? 6.960 -9.108 -14.493 1.00 92.38 159 GLU A N 1
ATOM 1156 C CA . GLU A 1 159 ? 6.002 -9.107 -13.382 1.00 92.38 159 GLU A CA 1
ATOM 1157 C C . GLU A 1 159 ? 4.645 -8.554 -13.846 1.00 92.38 159 GLU A C 1
ATOM 1159 O O . GLU A 1 159 ? 4.576 -7.537 -14.541 1.00 92.38 159 GLU A O 1
ATOM 1164 N N . TYR A 1 160 ? 3.558 -9.197 -13.419 1.00 91.88 160 TYR A N 1
ATOM 1165 C CA . TYR A 1 160 ? 2.196 -8.713 -13.630 1.00 91.88 160 TYR A CA 1
ATOM 1166 C C . TYR A 1 160 ? 1.493 -8.561 -12.285 1.00 91.88 160 TYR A C 1
ATOM 1168 O O . TYR A 1 160 ? 1.562 -9.457 -11.445 1.00 91.88 160 TYR A O 1
ATOM 1176 N N . PHE A 1 161 ? 0.824 -7.427 -12.104 1.00 94.44 161 PHE A N 1
ATOM 1177 C CA . PHE A 1 161 ? 0.068 -7.101 -10.903 1.00 94.44 161 PHE A CA 1
ATOM 1178 C C . PHE A 1 161 ? -1.320 -6.606 -11.291 1.00 94.44 161 PHE A C 1
ATOM 1180 O O . PHE A 1 161 ? -1.480 -5.918 -12.301 1.00 94.44 161 PHE A O 1
ATOM 1187 N N . ASP A 1 162 ? -2.308 -6.915 -10.458 1.00 94.00 162 ASP A N 1
ATOM 1188 C CA . ASP A 1 162 ? -3.705 -6.541 -10.686 1.00 94.00 162 ASP A CA 1
ATOM 1189 C C . ASP A 1 162 ? -3.945 -5.056 -10.365 1.00 94.00 162 ASP A C 1
ATOM 1191 O O . ASP A 1 162 ? -4.774 -4.388 -10.985 1.00 94.00 162 ASP A O 1
ATOM 1195 N N . HIS A 1 163 ? -3.185 -4.517 -9.406 1.00 95.25 163 HIS A N 1
ATOM 1196 C CA . HIS A 1 163 ? -3.384 -3.169 -8.883 1.00 95.25 163 HIS A CA 1
ATOM 1197 C C . HIS A 1 163 ? -2.093 -2.350 -8.796 1.00 95.25 163 HIS A C 1
ATOM 1199 O O . HIS A 1 163 ? -1.061 -2.812 -8.313 1.00 95.25 163 HIS A O 1
ATOM 1205 N N . TYR A 1 164 ? -2.192 -1.074 -9.173 1.00 96.25 164 TYR A N 1
ATOM 1206 C CA . TYR A 1 164 ? -1.136 -0.073 -9.025 1.00 96.25 164 TYR A CA 1
ATOM 1207 C C . TYR A 1 164 ? -1.707 1.125 -8.275 1.00 96.25 164 TYR A C 1
ATOM 1209 O O . TYR A 1 164 ? -2.451 1.924 -8.841 1.00 96.25 164 TYR A O 1
ATOM 1217 N N . VAL A 1 165 ? -1.378 1.242 -6.993 1.00 95.94 165 VAL A N 1
ATOM 1218 C CA . VAL A 1 165 ? -1.910 2.295 -6.130 1.00 95.94 165 VAL A CA 1
ATOM 1219 C C . VAL A 1 165 ? -0.867 3.388 -5.956 1.00 95.94 165 VAL A C 1
ATOM 1221 O O . VAL A 1 165 ? 0.240 3.152 -5.460 1.00 95.94 165 VAL A O 1
ATOM 1224 N N . THR A 1 166 ? -1.227 4.591 -6.399 1.00 96.00 166 THR A N 1
ATOM 1225 C CA . THR A 1 166 ? -0.338 5.750 -6.384 1.00 96.00 166 THR A CA 1
ATOM 1226 C C . THR A 1 166 ? -0.603 6.599 -5.150 1.00 96.00 166 THR A C 1
ATOM 1228 O O . THR A 1 166 ? -1.724 7.035 -4.928 1.00 96.00 166 THR A O 1
ATOM 1231 N N . ILE A 1 167 ? 0.437 6.865 -4.364 1.00 94.69 167 ILE A N 1
ATOM 1232 C CA . ILE A 1 167 ? 0.355 7.710 -3.170 1.00 94.69 167 ILE A CA 1
ATOM 1233 C C . ILE A 1 167 ? 0.857 9.112 -3.497 1.00 94.69 167 ILE A C 1
ATOM 1235 O O . ILE A 1 167 ? 2.007 9.277 -3.915 1.00 94.69 167 ILE A O 1
ATOM 1239 N N . ASP A 1 168 ? 0.010 10.116 -3.272 1.00 93.44 168 ASP A N 1
ATOM 1240 C CA . ASP A 1 168 ? 0.438 11.512 -3.293 1.00 93.44 168 ASP A CA 1
ATOM 1241 C C . ASP A 1 168 ? 1.261 11.811 -2.034 1.00 93.44 168 ASP A C 1
ATOM 1243 O O . ASP A 1 168 ? 0.754 11.826 -0.914 1.00 93.44 168 ASP A O 1
ATOM 1247 N N . ASP A 1 169 ? 2.568 11.968 -2.222 1.00 92.25 169 ASP A N 1
ATOM 1248 C CA . ASP A 1 169 ? 3.525 12.215 -1.148 1.00 92.25 169 ASP A CA 1
ATOM 1249 C C . ASP A 1 169 ? 4.521 13.304 -1.587 1.00 92.25 169 ASP A C 1
ATOM 1251 O O . ASP A 1 169 ? 5.594 13.007 -2.136 1.00 92.25 169 ASP A O 1
ATOM 1255 N N . PRO A 1 170 ? 4.183 14.592 -1.378 1.00 90.12 170 PRO A N 1
ATOM 1256 C CA . PRO A 1 170 ? 5.053 15.706 -1.751 1.00 90.12 170 PRO A CA 1
ATOM 1257 C C . PRO A 1 170 ? 6.364 15.719 -0.949 1.00 90.12 170 PRO A C 1
ATOM 1259 O O . PRO A 1 170 ? 7.383 16.191 -1.457 1.00 90.12 170 PRO A O 1
ATOM 1262 N N . GLY A 1 171 ? 6.364 15.148 0.263 1.00 91.12 171 GLY A N 1
ATOM 1263 C CA . GLY A 1 171 ? 7.543 15.002 1.125 1.00 91.12 171 GLY A CA 1
ATOM 1264 C C . GLY A 1 171 ? 8.573 13.989 0.616 1.00 91.12 171 GLY A C 1
ATOM 1265 O O . GLY A 1 171 ? 9.702 13.962 1.101 1.00 91.12 171 GLY A O 1
ATOM 1266 N N . ARG A 1 172 ? 8.232 13.183 -0.402 1.00 93.50 172 ARG A N 1
ATOM 1267 C CA . ARG A 1 172 ? 9.092 12.138 -0.989 1.00 93.50 172 ARG A CA 1
ATOM 1268 C C . ARG A 1 172 ? 9.559 11.074 0.017 1.00 93.50 172 ARG A C 1
ATOM 1270 O O . ARG A 1 172 ? 10.542 10.383 -0.266 1.00 93.50 172 ARG A O 1
ATOM 1277 N N . SER A 1 173 ? 8.830 10.910 1.117 1.00 93.31 173 SER A N 1
ATOM 1278 C CA . SER A 1 173 ? 8.977 9.851 2.112 1.00 93.31 173 SER A CA 1
ATOM 1279 C C . SER A 1 173 ? 8.612 8.458 1.560 1.00 93.31 173 SER A C 1
ATOM 1281 O O . SER A 1 173 ? 9.139 7.438 2.006 1.00 93.31 173 SER A O 1
ATOM 1283 N N . VAL A 1 174 ? 7.770 8.375 0.532 1.00 95.44 174 VAL A N 1
ATOM 1284 C CA . VAL A 1 174 ? 7.374 7.117 -0.109 1.00 95.44 174 VAL A CA 1
ATOM 1285 C C . VAL A 1 174 ? 8.236 6.867 -1.357 1.00 95.44 174 VAL A C 1
ATOM 1287 O O . VAL A 1 174 ? 8.380 7.720 -2.242 1.00 95.44 174 VAL A O 1
ATOM 1290 N N . SER A 1 175 ? 8.827 5.671 -1.459 1.00 95.19 175 SER A N 1
ATOM 1291 C CA . SER A 1 175 ? 9.553 5.211 -2.653 1.00 95.19 175 SER A CA 1
ATOM 1292 C C . SER A 1 175 ? 8.656 5.148 -3.898 1.00 95.19 175 SER A C 1
ATOM 1294 O O . SER A 1 175 ? 7.431 5.132 -3.804 1.00 95.19 175 SER A O 1
ATOM 1296 N N . LYS A 1 176 ? 9.268 5.103 -5.097 1.00 95.69 176 LYS A N 1
ATOM 1297 C CA . LYS A 1 176 ? 8.531 4.964 -6.376 1.00 95.69 176 LYS A CA 1
ATOM 1298 C C . LYS A 1 176 ? 7.605 3.744 -6.331 1.00 95.69 176 LYS A C 1
ATOM 1300 O O . LYS A 1 176 ? 6.394 3.912 -6.401 1.00 95.69 176 LYS A O 1
ATOM 1305 N N . THR A 1 177 ? 8.196 2.583 -6.071 1.00 95.94 177 THR A N 1
ATOM 1306 C CA . THR A 1 177 ? 7.515 1.356 -5.658 1.00 95.94 177 THR A CA 1
ATOM 1307 C C . THR A 1 177 ? 7.982 1.077 -4.232 1.00 95.94 177 THR A C 1
ATOM 1309 O O . THR A 1 177 ? 9.170 0.851 -4.026 1.00 95.94 177 THR A O 1
ATOM 1312 N N . HIS A 1 178 ? 7.104 1.223 -3.241 1.00 96.12 178 HIS A N 1
ATOM 1313 C CA . HIS A 1 178 ? 7.460 1.114 -1.822 1.00 96.12 178 HIS A CA 1
ATOM 1314 C C . HIS A 1 178 ? 7.278 -0.314 -1.321 1.00 96.12 178 HIS A C 1
ATOM 1316 O O . HIS A 1 178 ? 8.193 -0.892 -0.744 1.00 96.12 178 HIS A O 1
ATOM 1322 N N . LEU A 1 179 ? 6.113 -0.895 -1.583 1.00 97.00 179 LEU A N 1
ATOM 1323 C CA . LEU A 1 179 ? 5.808 -2.264 -1.207 1.00 97.00 179 LEU A CA 1
ATOM 1324 C C . LEU A 1 179 ? 4.908 -2.920 -2.247 1.00 97.00 179 LEU A C 1
ATOM 1326 O O . LEU A 1 179 ? 4.217 -2.250 -3.018 1.00 97.00 179 LEU A O 1
ATOM 1330 N N . GLU A 1 180 ? 4.944 -4.240 -2.254 1.00 97.00 180 GLU A N 1
ATOM 1331 C CA . GLU A 1 180 ? 3.957 -5.082 -2.908 1.00 97.00 180 GLU A CA 1
ATOM 1332 C C . GLU A 1 180 ? 2.985 -5.622 -1.864 1.00 97.00 180 GLU A C 1
ATOM 1334 O O . GLU A 1 180 ? 3.318 -5.785 -0.687 1.00 97.00 180 GLU A O 1
ATOM 1339 N N . PHE A 1 181 ? 1.776 -5.913 -2.306 1.00 96.69 181 PHE A N 1
ATOM 1340 C CA . PHE A 1 181 ? 0.780 -6.582 -1.501 1.00 96.69 181 PHE A CA 1
ATOM 1341 C C . PHE A 1 181 ? 0.145 -7.714 -2.285 1.00 96.69 181 PHE A C 1
ATOM 1343 O O . PHE A 1 181 ? 0.180 -7.762 -3.517 1.00 96.69 181 PHE A O 1
ATOM 1350 N N . GLY A 1 182 ? -0.507 -8.600 -1.553 1.00 95.06 182 GLY A N 1
ATOM 1351 C CA . GLY A 1 182 ? -1.385 -9.564 -2.162 1.00 95.06 182 GLY A CA 1
ATOM 1352 C C . GLY A 1 182 ? -2.211 -10.318 -1.151 1.00 95.06 182 GLY A C 1
ATOM 1353 O O . GLY A 1 182 ? -2.246 -10.006 0.041 1.00 95.06 182 GLY A O 1
ATOM 1354 N N . GLN A 1 183 ? -2.884 -11.338 -1.657 1.00 93.25 183 GLN A N 1
ATOM 1355 C CA . GLN A 1 183 ? -3.742 -12.187 -0.857 1.00 93.25 183 GLN A CA 1
ATOM 1356 C C . GLN A 1 183 ? -3.393 -13.646 -1.075 1.00 93.25 183 GLN A C 1
ATOM 1358 O O . GLN A 1 183 ? -3.250 -14.103 -2.206 1.00 93.25 183 GLN A O 1
ATOM 1363 N N . GLU A 1 184 ? -3.278 -14.390 0.016 1.00 90.06 184 GLU A N 1
ATOM 1364 C CA . GLU A 1 184 ? -2.986 -15.817 -0.017 1.00 90.06 184 GLU A CA 1
ATOM 1365 C C . GLU A 1 184 ? -3.816 -16.523 1.053 1.00 90.06 184 GLU A C 1
ATOM 1367 O O . GLU A 1 184 ? -3.781 -16.157 2.227 1.00 90.06 184 GLU A O 1
ATOM 1372 N N . GLY A 1 185 ? -4.624 -17.508 0.649 1.00 86.00 185 GLY A N 1
ATOM 1373 C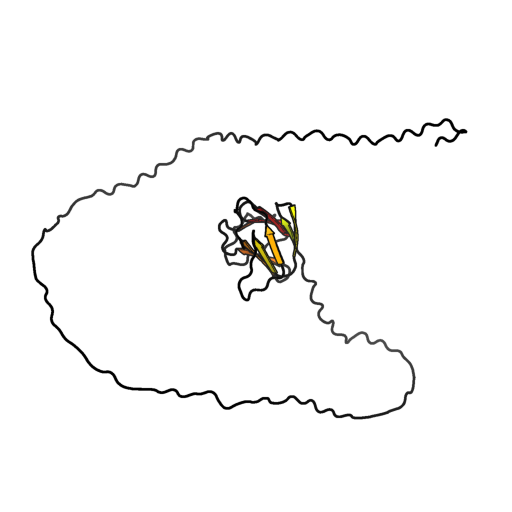 CA . GLY A 1 185 ? -5.472 -18.266 1.578 1.00 86.00 185 GLY A CA 1
ATOM 1374 C C . GLY A 1 185 ? -6.469 -17.412 2.378 1.00 86.00 185 GLY A C 1
ATOM 1375 O O . GLY A 1 185 ? -6.818 -17.778 3.495 1.00 86.00 185 GLY A O 1
ATOM 1376 N N . GLY A 1 186 ? -6.895 -16.261 1.842 1.00 86.81 186 GLY A N 1
ATOM 1377 C CA . GLY A 1 186 ? -7.790 -15.318 2.526 1.00 86.81 186 GLY A CA 1
ATOM 1378 C C . GLY A 1 186 ? -7.101 -14.383 3.528 1.00 86.81 186 GLY A C 1
ATOM 1379 O O . GLY A 1 186 ? -7.783 -13.585 4.169 1.00 86.81 186 GLY A O 1
ATOM 1380 N N . ALA A 1 187 ? -5.772 -14.449 3.650 1.00 91.12 187 ALA A N 1
ATOM 1381 C CA . ALA A 1 187 ? -4.971 -13.512 4.428 1.00 91.12 187 ALA A CA 1
ATOM 1382 C C . ALA A 1 187 ? -4.322 -12.464 3.515 1.00 91.12 187 ALA A C 1
ATOM 1384 O O . ALA A 1 187 ? -3.823 -12.796 2.438 1.00 91.12 187 ALA A O 1
ATOM 1385 N N . PHE A 1 188 ? -4.295 -11.211 3.971 1.00 95.25 188 PHE A N 1
ATOM 1386 C CA . PHE A 1 188 ? -3.559 -10.139 3.308 1.00 95.25 188 PHE A CA 1
ATOM 1387 C C . PHE A 1 188 ? -2.087 -10.210 3.710 1.00 95.25 188 PHE A C 1
ATOM 1389 O O . PHE A 1 188 ? -1.747 -10.449 4.874 1.00 95.25 188 PHE A O 1
ATOM 1396 N N . TRP A 1 189 ? -1.198 -10.009 2.750 1.00 96.00 189 TRP A N 1
ATOM 1397 C CA . TRP A 1 189 ? 0.232 -9.929 2.992 1.00 96.00 189 TRP A CA 1
ATOM 1398 C C . TRP A 1 189 ? 0.810 -8.713 2.283 1.00 96.00 189 TRP A C 1
ATOM 1400 O O . TRP A 1 189 ? 0.305 -8.275 1.251 1.00 96.00 189 TRP A O 1
ATOM 1410 N N . ILE A 1 190 ? 1.885 -8.181 2.851 1.00 97.06 190 ILE A N 1
ATOM 1411 C CA . ILE A 1 190 ? 2.688 -7.114 2.257 1.00 97.06 190 ILE A CA 1
ATOM 1412 C C . ILE A 1 190 ? 4.150 -7.542 2.224 1.00 97.06 190 ILE A C 1
ATOM 1414 O O . ILE A 1 190 ? 4.583 -8.310 3.080 1.00 97.06 190 ILE A O 1
ATOM 1418 N N . SER A 1 191 ? 4.919 -7.051 1.265 1.00 96.94 191 SER A N 1
ATOM 1419 C CA . SER A 1 191 ? 6.369 -7.227 1.213 1.00 96.94 191 SER A CA 1
ATOM 1420 C C . SER A 1 191 ? 7.002 -5.903 0.811 1.00 96.94 191 SER A C 1
ATOM 1422 O O . SER A 1 191 ? 6.641 -5.301 -0.200 1.00 96.94 191 SER A O 1
ATOM 1424 N N . ASP A 1 192 ? 7.908 -5.403 1.644 1.00 96.69 192 ASP A N 1
ATOM 1425 C CA . ASP A 1 192 ? 8.587 -4.136 1.392 1.00 96.69 192 ASP A CA 1
ATOM 1426 C C . ASP A 1 192 ? 9.587 -4.311 0.240 1.00 96.69 192 ASP A C 1
ATOM 1428 O O . ASP A 1 192 ? 10.415 -5.222 0.261 1.00 96.69 192 ASP A O 1
ATOM 1432 N N . ARG A 1 193 ? 9.520 -3.459 -0.788 1.00 95.75 193 ARG A N 1
ATOM 1433 C CA . ARG A 1 193 ? 10.390 -3.554 -1.973 1.00 95.75 193 ARG A CA 1
ATOM 1434 C C . ARG A 1 193 ? 11.650 -2.708 -1.803 1.00 95.75 193 ARG A C 1
ATOM 1436 O O . ARG A 1 193 ? 11.985 -1.911 -2.678 1.00 95.75 193 ARG A O 1
ATOM 1443 N N . TYR A 1 194 ? 12.345 -2.910 -0.683 1.00 94.50 194 TYR A N 1
ATOM 1444 C CA . TYR A 1 194 ? 13.559 -2.182 -0.298 1.00 94.50 194 TYR A CA 1
ATOM 1445 C C . TYR A 1 194 ? 13.317 -0.671 -0.256 1.00 94.50 194 TYR A C 1
ATOM 1447 O O . TYR A 1 194 ? 14.016 0.124 -0.893 1.00 94.50 194 TYR A O 1
ATOM 1455 N N . SER A 1 195 ? 12.268 -0.269 0.458 1.00 93.62 195 SER A N 1
ATOM 1456 C CA . SER A 1 195 ? 11.933 1.141 0.601 1.00 93.62 195 SER A CA 1
ATOM 1457 C C . SER A 1 195 ? 12.989 1.882 1.433 1.00 93.62 195 SER A C 1
ATOM 1459 O O . SER A 1 195 ? 13.653 1.308 2.292 1.00 93.62 195 SER A O 1
ATOM 1461 N N . ALA A 1 196 ? 13.158 3.185 1.183 1.00 93.06 196 ALA A N 1
ATOM 1462 C CA . ALA A 1 196 ? 14.189 3.971 1.867 1.00 93.06 196 ALA A CA 1
ATOM 1463 C C . ALA A 1 196 ? 13.880 4.197 3.359 1.00 93.06 196 ALA A C 1
ATOM 1465 O O . ALA A 1 196 ? 14.799 4.264 4.168 1.00 93.06 196 ALA A O 1
ATOM 1466 N N . ASN A 1 197 ? 12.597 4.317 3.713 1.00 93.81 197 ASN A N 1
ATOM 1467 C CA . ASN A 1 197 ? 12.146 4.599 5.082 1.00 93.81 197 ASN A CA 1
ATOM 1468 C C . ASN A 1 197 ? 11.628 3.354 5.820 1.00 93.81 197 ASN A C 1
ATOM 1470 O O . ASN A 1 197 ? 11.397 3.411 7.027 1.00 93.81 197 ASN A O 1
ATOM 1474 N N . GLY A 1 198 ? 11.462 2.235 5.113 1.00 94.00 198 GLY A N 1
ATOM 1475 C CA . GLY A 1 198 ? 10.880 1.013 5.648 1.00 94.00 198 GLY A CA 1
ATOM 1476 C C . GLY A 1 198 ? 9.359 1.074 5.796 1.00 94.00 198 GLY A C 1
ATOM 1477 O O . GLY A 1 198 ? 8.721 2.124 5.681 1.00 94.00 198 GLY A O 1
ATOM 1478 N N . THR A 1 199 ? 8.800 -0.096 6.104 1.00 96.94 199 THR A N 1
ATOM 1479 C CA . THR A 1 199 ? 7.372 -0.298 6.359 1.00 96.94 199 THR A CA 1
ATOM 1480 C C . THR A 1 199 ? 7.162 -0.804 7.788 1.00 96.94 199 THR A C 1
ATOM 1482 O O . THR A 1 199 ? 7.828 -1.750 8.223 1.00 96.94 199 THR A O 1
ATOM 1485 N N . VAL A 1 200 ? 6.209 -0.227 8.525 1.00 97.00 200 VAL A N 1
ATOM 1486 C CA . VAL A 1 200 ? 5.850 -0.651 9.892 1.00 97.00 200 VAL A CA 1
ATOM 1487 C C . VAL A 1 200 ? 4.380 -1.049 9.942 1.00 97.00 200 VAL A C 1
ATOM 1489 O O . VAL A 1 200 ? 3.514 -0.317 9.484 1.00 97.00 200 VAL A O 1
ATOM 1492 N N . VAL A 1 201 ? 4.074 -2.205 10.525 1.00 97.06 201 VAL A N 1
ATOM 1493 C CA . VAL A 1 201 ? 2.699 -2.685 10.707 1.00 97.06 201 VAL A CA 1
ATOM 1494 C C . VAL A 1 201 ? 2.314 -2.563 12.173 1.00 97.06 201 VAL A C 1
ATOM 1496 O O . VAL A 1 201 ? 3.004 -3.068 13.059 1.00 97.06 201 VAL A O 1
ATOM 1499 N N . ARG A 1 202 ? 1.184 -1.907 12.421 1.00 96.31 202 ARG A N 1
ATOM 1500 C CA . ARG A 1 202 ? 0.541 -1.762 13.724 1.00 96.31 202 ARG A CA 1
ATOM 1501 C C . ARG A 1 202 ? -0.784 -2.502 13.695 1.00 96.31 202 ARG A C 1
ATOM 1503 O O . ARG A 1 202 ? -1.742 -2.055 13.069 1.00 96.31 202 ARG A O 1
ATOM 1510 N N . GLU A 1 203 ? -0.824 -3.648 14.353 1.00 94.38 203 GLU A N 1
ATOM 1511 C CA . GLU A 1 203 ? -2.048 -4.433 14.501 1.00 94.38 203 GLU A CA 1
ATOM 1512 C C . GLU A 1 203 ? -2.750 -4.033 15.808 1.00 94.38 203 GLU A C 1
ATOM 1514 O O . GLU A 1 203 ? -2.070 -3.640 16.757 1.00 94.38 203 GLU A O 1
ATOM 1519 N N . PRO A 1 204 ? -4.087 -4.119 15.890 1.00 89.19 204 PRO A N 1
ATOM 1520 C CA . PRO A 1 204 ? -4.811 -3.769 17.114 1.00 89.19 204 PRO A CA 1
ATOM 1521 C C . PRO A 1 204 ? -4.427 -4.657 18.312 1.00 89.19 204 PRO A C 1
ATOM 1523 O O . PRO A 1 204 ? -4.384 -4.175 19.439 1.00 89.19 204 PRO A O 1
ATOM 1526 N N . ASP A 1 205 ? -4.091 -5.928 18.063 1.00 89.62 205 ASP A N 1
ATOM 1527 C CA . ASP A 1 205 ? -3.830 -6.934 19.104 1.00 89.62 205 ASP A CA 1
ATOM 1528 C C . ASP A 1 205 ? -2.337 -7.218 19.355 1.00 89.62 205 ASP A C 1
ATOM 1530 O O . ASP A 1 205 ? -1.995 -8.098 20.149 1.00 89.62 205 ASP A O 1
ATOM 1534 N N . ARG A 1 206 ? -1.417 -6.542 18.651 1.00 91.50 206 ARG A N 1
ATOM 1535 C CA . ARG A 1 206 ? 0.030 -6.825 18.723 1.00 91.50 206 ARG A CA 1
ATOM 1536 C C . ARG A 1 206 ? 0.863 -5.546 18.787 1.00 91.50 206 ARG A C 1
ATOM 1538 O O . ARG A 1 206 ? 0.449 -4.518 18.255 1.00 91.50 206 ARG A O 1
ATOM 1545 N N . PRO A 1 207 ? 2.064 -5.592 19.395 1.00 93.94 207 PRO A N 1
ATOM 1546 C CA . PRO A 1 207 ? 2.984 -4.464 19.330 1.00 93.94 207 PRO A CA 1
ATOM 1547 C C . PRO A 1 207 ? 3.367 -4.141 17.872 1.00 93.94 207 PRO A C 1
ATOM 1549 O O . PRO A 1 207 ? 3.386 -5.045 17.029 1.00 93.94 207 PRO A O 1
ATOM 1552 N N . PRO A 1 208 ? 3.708 -2.873 17.567 1.00 94.69 208 PRO A N 1
ATOM 1553 C CA . PRO A 1 208 ? 4.193 -2.472 16.250 1.00 94.69 208 PRO A CA 1
ATOM 1554 C C . PRO A 1 208 ? 5.386 -3.318 15.810 1.00 94.69 208 PRO A C 1
ATOM 1556 O O . PRO A 1 208 ? 6.324 -3.523 16.582 1.00 94.69 208 PRO A O 1
ATOM 1559 N N . ARG A 1 209 ? 5.370 -3.772 14.557 1.00 95.62 209 ARG A N 1
ATOM 1560 C CA . ARG A 1 209 ? 6.442 -4.583 13.975 1.00 95.62 209 ARG A CA 1
ATOM 1561 C C . ARG A 1 209 ? 6.947 -3.972 12.676 1.00 95.62 209 ARG A C 1
ATOM 1563 O O . ARG A 1 209 ? 6.158 -3.592 11.813 1.00 95.62 209 ARG A O 1
ATOM 1570 N N . MET A 1 210 ? 8.264 -3.915 12.517 1.00 95.31 210 MET A N 1
ATOM 1571 C CA . MET A 1 210 ? 8.867 -3.577 11.230 1.00 95.31 210 MET A CA 1
ATOM 1572 C C . MET A 1 210 ? 8.698 -4.742 10.252 1.00 95.31 210 MET A C 1
ATOM 1574 O O . MET A 1 210 ? 8.835 -5.906 10.636 1.00 95.31 210 MET A O 1
ATOM 1578 N N . CYS A 1 211 ? 8.394 -4.432 8.995 1.00 95.00 211 CYS A N 1
ATOM 1579 C CA . CYS A 1 211 ? 8.371 -5.420 7.926 1.00 95.00 211 CYS A CA 1
ATOM 1580 C C . CYS A 1 211 ? 9.760 -5.510 7.285 1.00 95.00 211 CYS A C 1
ATOM 1582 O O . CYS A 1 211 ? 10.247 -4.501 6.773 1.00 95.00 211 CYS A O 1
ATOM 1584 N N . PRO A 1 212 ? 10.407 -6.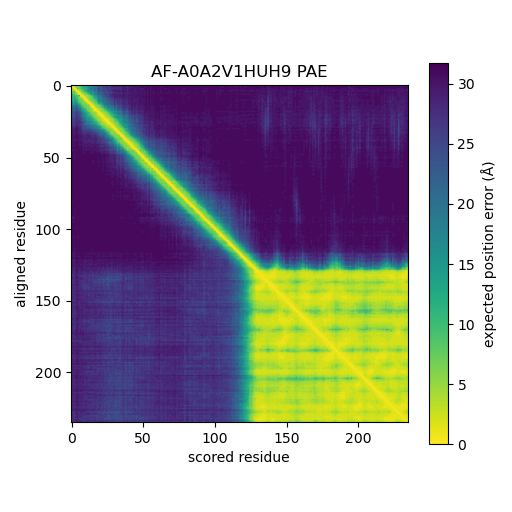687 7.305 1.00 94.31 212 PRO A N 1
ATOM 1585 C CA . PRO A 1 212 ? 11.681 -6.872 6.628 1.00 94.31 212 PRO A CA 1
ATOM 1586 C C . PRO A 1 212 ? 11.528 -6.710 5.110 1.00 94.31 212 PRO A C 1
ATOM 1588 O O . PRO A 1 212 ? 10.581 -7.225 4.511 1.00 94.31 212 PRO A O 1
ATOM 1591 N N . ALA A 1 213 ? 12.482 -6.011 4.492 1.00 94.81 213 ALA A N 1
ATOM 1592 C CA . ALA A 1 213 ? 12.536 -5.833 3.045 1.00 94.81 213 ALA A CA 1
ATOM 1593 C C . ALA A 1 213 ? 12.678 -7.178 2.315 1.00 94.81 213 ALA A C 1
ATOM 1595 O O . ALA A 1 213 ? 13.436 -8.052 2.736 1.00 94.81 213 ALA A O 1
ATOM 1596 N N . GLY A 1 214 ? 11.933 -7.340 1.223 1.00 94.25 214 GLY A N 1
ATOM 1597 C CA . GLY A 1 214 ? 11.910 -8.537 0.383 1.00 94.25 214 GLY A CA 1
ATOM 1598 C C . GLY A 1 214 ? 11.164 -9.733 0.982 1.00 94.25 214 GLY A C 1
ATOM 1599 O O . GLY A 1 214 ? 11.135 -10.793 0.361 1.00 94.25 214 GLY A O 1
ATOM 1600 N N . MET A 1 215 ? 10.563 -9.598 2.169 1.00 95.19 215 MET A N 1
ATOM 1601 C CA . MET A 1 215 ? 9.903 -10.705 2.856 1.00 95.19 215 MET A CA 1
ATOM 1602 C C . MET A 1 215 ? 8.416 -10.439 3.090 1.00 95.19 215 MET A C 1
ATOM 1604 O O . MET A 1 215 ? 8.010 -9.407 3.628 1.00 95.19 215 MET A O 1
ATOM 1608 N N . ARG A 1 216 ? 7.594 -11.440 2.755 1.00 95.75 216 ARG A N 1
ATOM 1609 C CA . ARG A 1 216 ? 6.146 -11.386 2.960 1.00 95.75 216 ARG A CA 1
ATOM 1610 C C . ARG A 1 216 ? 5.795 -11.394 4.445 1.00 95.75 216 ARG A C 1
ATOM 1612 O O . ARG A 1 216 ? 6.086 -12.332 5.181 1.00 95.75 216 ARG A O 1
ATOM 1619 N N . SER A 1 217 ? 5.098 -10.349 4.854 1.00 94.94 217 SER A N 1
ATOM 1620 C CA . SER A 1 217 ? 4.577 -10.102 6.188 1.00 94.94 217 SER A CA 1
ATOM 1621 C C . SER A 1 217 ? 3.052 -10.155 6.161 1.00 94.94 217 SER A C 1
ATOM 1623 O O . SER A 1 217 ? 2.419 -9.377 5.452 1.00 94.94 217 SER A O 1
ATOM 1625 N N . ARG A 1 218 ? 2.441 -11.043 6.952 1.00 94.88 218 ARG A N 1
ATOM 1626 C CA . ARG A 1 218 ? 0.973 -11.149 7.048 1.00 94.88 218 ARG A CA 1
ATOM 1627 C C . ARG A 1 218 ? 0.377 -9.988 7.830 1.00 94.88 218 ARG A C 1
ATOM 1629 O O . ARG A 1 218 ? 0.885 -9.641 8.892 1.00 94.88 218 ARG A O 1
ATOM 1636 N N . VAL A 1 219 ? -0.709 -9.421 7.330 1.00 95.19 219 VAL A N 1
ATOM 1637 C CA . VAL A 1 219 ? -1.383 -8.273 7.936 1.00 95.19 219 VAL A CA 1
ATOM 1638 C C . VAL A 1 219 ? -2.847 -8.621 8.162 1.00 95.19 219 VAL A C 1
ATOM 1640 O O . VAL A 1 219 ? -3.538 -9.097 7.261 1.00 95.19 219 VAL A O 1
ATOM 1643 N N . THR A 1 220 ? -3.312 -8.398 9.386 1.00 93.69 220 THR A N 1
ATOM 1644 C CA . THR A 1 220 ? -4.706 -8.629 9.770 1.00 93.69 220 THR A CA 1
ATOM 1645 C C . THR A 1 220 ? -5.579 -7.438 9.361 1.00 93.69 220 THR A C 1
ATOM 1647 O O . THR A 1 220 ? -5.104 -6.304 9.280 1.00 93.69 220 THR A O 1
ATOM 1650 N N . ARG A 1 221 ? -6.875 -7.665 9.117 1.00 93.44 221 ARG A N 1
ATOM 1651 C CA . ARG A 1 221 ? -7.844 -6.565 8.968 1.00 93.44 221 ARG A CA 1
ATOM 1652 C C . ARG A 1 221 ? -7.877 -5.707 10.237 1.00 93.44 221 ARG A C 1
ATOM 1654 O O . ARG A 1 221 ? -7.692 -6.212 11.339 1.00 93.44 221 ARG A O 1
ATOM 1661 N N . GLY A 1 222 ? -8.100 -4.411 10.072 1.00 94.62 222 GLY A N 1
ATOM 1662 C CA . GLY A 1 222 ? -7.995 -3.393 11.115 1.00 94.62 222 GLY A CA 1
ATOM 1663 C C . GLY A 1 222 ? -6.565 -2.921 11.391 1.00 94.62 222 GLY A C 1
ATOM 1664 O O . GLY A 1 222 ? -6.383 -1.982 12.165 1.00 94.62 222 GLY A O 1
ATOM 1665 N N . ALA A 1 223 ? -5.547 -3.530 10.776 1.00 96.06 223 ALA A N 1
ATOM 1666 C CA . ALA A 1 223 ? -4.172 -3.085 10.946 1.00 96.06 223 ALA A CA 1
ATOM 1667 C C . ALA A 1 223 ? -3.900 -1.769 10.206 1.00 96.06 223 ALA A C 1
ATOM 1669 O O . ALA A 1 223 ? -4.413 -1.514 9.113 1.00 96.06 223 ALA A O 1
ATOM 1670 N N . ARG A 1 224 ? -3.025 -0.963 10.802 1.00 96.94 224 ARG A N 1
ATOM 1671 C CA . ARG A 1 224 ? -2.459 0.253 10.227 1.00 96.94 224 ARG A CA 1
ATOM 1672 C C . ARG A 1 224 ? -1.055 -0.041 9.722 1.00 96.94 224 ARG A C 1
ATOM 1674 O O . ARG A 1 224 ? -0.197 -0.462 10.493 1.00 96.94 224 ARG A O 1
ATOM 1681 N N . VAL A 1 225 ? -0.815 0.204 8.444 1.00 97.25 225 VAL A N 1
ATOM 1682 C CA . VAL A 1 225 ? 0.494 0.055 7.809 1.00 97.25 225 VAL A CA 1
ATOM 1683 C C . VAL A 1 225 ? 1.066 1.442 7.550 1.00 97.25 225 VAL A C 1
ATOM 1685 O O . VAL A 1 225 ? 0.445 2.259 6.879 1.00 97.25 225 VAL A O 1
ATOM 1688 N N . GLU A 1 226 ? 2.232 1.718 8.112 1.00 96.75 226 GLU A N 1
ATOM 1689 C CA . GLU A 1 226 ? 2.960 2.979 7.993 1.00 96.75 226 GLU A CA 1
ATOM 1690 C C . GLU A 1 226 ? 4.057 2.818 6.935 1.00 96.75 226 GLU A C 1
ATOM 1692 O O . GLU A 1 226 ? 4.833 1.861 6.981 1.00 96.75 226 GLU A O 1
ATOM 1697 N N . ILE A 1 227 ? 4.087 3.742 5.974 1.00 95.75 227 ILE A N 1
ATOM 1698 C CA . ILE A 1 227 ? 4.984 3.772 4.815 1.00 95.75 227 ILE A CA 1
ATOM 1699 C C . ILE A 1 227 ? 5.630 5.158 4.709 1.00 95.75 227 ILE A C 1
ATOM 1701 O O . ILE A 1 227 ? 5.058 6.102 4.163 1.00 95.75 227 ILE A O 1
ATOM 1705 N N . GLY A 1 228 ? 6.841 5.308 5.247 1.00 92.94 228 GLY A N 1
ATOM 1706 C CA . GLY A 1 228 ? 7.436 6.638 5.412 1.00 92.94 228 GLY A CA 1
ATOM 1707 C C . GLY A 1 228 ? 6.584 7.518 6.336 1.00 92.94 228 GLY A C 1
ATOM 1708 O O . GLY A 1 228 ? 6.301 7.128 7.464 1.00 92.94 228 GLY A O 1
ATOM 1709 N N . GLU A 1 229 ? 6.168 8.696 5.864 1.00 93.50 229 GLU A N 1
ATOM 1710 C CA . GLU A 1 229 ? 5.301 9.616 6.625 1.00 93.50 229 GLU A CA 1
ATOM 1711 C C . GLU A 1 229 ? 3.802 9.388 6.364 1.00 93.50 229 GLU A C 1
ATOM 1713 O O . GLU A 1 229 ? 2.951 9.977 7.033 1.00 93.50 229 GLU A O 1
ATOM 1718 N N . GLN A 1 230 ? 3.467 8.527 5.400 1.00 95.38 230 GLN A N 1
ATOM 1719 C CA . GLN A 1 230 ? 2.093 8.169 5.059 1.00 95.38 230 GLN A CA 1
ATOM 1720 C C . GLN A 1 230 ? 1.692 6.849 5.719 1.00 95.38 230 GLN A C 1
ATOM 1722 O O . GLN A 1 230 ? 2.526 6.073 6.187 1.00 95.38 230 GLN A O 1
ATOM 1727 N N . PHE A 1 231 ? 0.394 6.569 5.761 1.00 96.31 231 PHE A N 1
ATOM 1728 C CA . PHE A 1 231 ? -0.108 5.297 6.268 1.00 96.31 231 PHE A CA 1
ATOM 1729 C C . PHE A 1 231 ? -1.399 4.892 5.567 1.00 96.31 231 PHE A C 1
ATOM 1731 O O . PHE A 1 231 ? -2.082 5.714 4.959 1.00 96.31 231 PHE A O 1
ATOM 1738 N N . PHE A 1 232 ? -1.765 3.623 5.695 1.00 97.19 232 PHE A N 1
ATOM 1739 C CA . PHE A 1 232 ? -3.079 3.138 5.303 1.00 97.19 232 PHE A CA 1
ATOM 1740 C C . PHE A 1 232 ? -3.636 2.128 6.300 1.00 97.19 232 PHE A C 1
ATOM 1742 O O . PHE A 1 232 ? -2.896 1.487 7.046 1.00 97.19 232 PHE A O 1
ATOM 1749 N N . LEU A 1 233 ? -4.958 2.011 6.329 1.00 96.88 233 LEU A N 1
ATOM 1750 C CA . LEU A 1 233 ? -5.683 1.014 7.107 1.00 96.88 233 LEU A CA 1
ATOM 1751 C C . LEU A 1 233 ? -6.165 -0.099 6.183 1.00 96.88 233 LEU A C 1
ATOM 1753 O O . LEU A 1 233 ? -6.645 0.181 5.085 1.00 96.88 233 LEU A O 1
ATOM 1757 N N . VAL A 1 234 ? -6.062 -1.340 6.649 1.00 96.38 234 VAL A N 1
ATOM 1758 C CA . VAL A 1 234 ? -6.573 -2.523 5.947 1.00 96.38 234 VAL A CA 1
ATOM 1759 C C . VAL A 1 234 ? -7.947 -2.881 6.517 1.00 96.38 234 VAL A C 1
ATOM 1761 O O . VAL A 1 234 ? -8.052 -3.067 7.727 1.00 96.38 234 VAL A O 1
ATOM 1764 N N . SER A 1 235 ? -8.988 -2.999 5.690 1.00 93.44 235 SER A N 1
ATOM 1765 C CA . SER A 1 235 ? -10.361 -3.373 6.080 1.00 93.44 235 SER A CA 1
ATOM 1766 C C . SER A 1 235 ? -10.883 -4.619 5.366 1.00 93.44 235 SER A C 1
ATOM 1768 O O . SER A 1 235 ? -10.388 -4.979 4.271 1.00 93.44 235 SER A O 1
#

Nearest PDB structures (foldseek):
  5w7x-assembly2_A  TM=8.079E-01  e=2.065E-05  Homo sapiens
  5e50-assembly2_B  TM=7.977E-01  e=3.626E-05  Homo sapiens

Organism: NCBI:txid2173173

pLDDT: mean 70.77, std 22.61, range [33.56, 97.31]

Secondary structure (DSSP, 8-state):
---SS--------------PPP-PPPPP-------------------PPP---PPPP-----------------------------------------------------------S-------PPPPP-EEEEETTS-EEEE-S-EEEESS--PPTT---SEEEEP--TT--S-SS-EEEEEETTEEEEEE-S-SS-EEEE-TTS--EEEPBTSEEEE-TT-EEEETTEEEEE-

Mean predicted aligned error: 21.98 Å